Protein AF-A0A0L9VS90-F1 (afdb_monomer_lite)

InterPro domains:
  IPR010326 Exocyst complex component EXOC3/Sec6 [PF06046] (176-233)
  IPR010326 Exocyst complex component EXOC3/Sec6 [PTHR21292] (3-245)

Structure (mmCIF, N/CA/C/O backbone):
data_AF-A0A0L9VS90-F1
#
_entry.id   AF-A0A0L9VS90-F1
#
loop_
_atom_site.group_PDB
_atom_site.id
_atom_site.type_symbol
_atom_site.label_atom_id
_atom_site.label_alt_id
_atom_site.label_comp_id
_atom_site.label_asym_id
_atom_site.label_entity_id
_atom_site.label_seq_id
_atom_site.pdbx_PDB_ins_code
_atom_site.Cartn_x
_atom_site.Cartn_y
_atom_site.Cartn_z
_atom_site.occupancy
_atom_site.B_iso_or_equiv
_atom_site.auth_seq_id
_atom_site.auth_comp_id
_atom_site.auth_asym_id
_atom_site.auth_atom_id
_atom_site.pdbx_PDB_model_num
ATOM 1 N N . MET A 1 1 ? -47.425 -12.632 47.433 1.00 51.91 1 MET A N 1
ATOM 2 C CA . MET A 1 1 ? -47.998 -13.889 46.916 1.00 51.91 1 MET A CA 1
ATOM 3 C C . MET A 1 1 ? -46.922 -14.964 46.732 1.00 51.91 1 MET A C 1
ATOM 5 O O . MET A 1 1 ? -47.006 -15.952 47.430 1.00 51.91 1 MET A O 1
ATOM 9 N N . MET A 1 2 ? -45.846 -14.765 45.951 1.00 58.12 2 MET A N 1
ATOM 10 C CA . MET A 1 2 ? -44.835 -15.833 45.734 1.00 58.12 2 MET A CA 1
ATOM 11 C C . MET A 1 2 ? -43.995 -16.245 46.966 1.00 58.12 2 MET A C 1
ATOM 13 O O . MET A 1 2 ? -43.597 -17.397 47.072 1.00 58.12 2 MET A O 1
ATOM 17 N N . ALA A 1 3 ? -43.707 -15.331 47.900 1.00 61.31 3 ALA A N 1
ATOM 18 C CA . ALA A 1 3 ? -42.875 -15.643 49.073 1.00 61.31 3 ALA A CA 1
ATOM 19 C C . ALA A 1 3 ? -43.606 -16.480 50.143 1.00 61.31 3 ALA A C 1
ATOM 21 O O . ALA A 1 3 ? -42.974 -17.264 50.846 1.00 61.31 3 ALA A O 1
ATOM 22 N N . GLU A 1 4 ? -44.928 -16.321 50.261 1.00 68.31 4 GLU A N 1
ATOM 23 C CA . GLU A 1 4 ? -45.749 -17.099 51.198 1.00 68.31 4 GLU A CA 1
ATOM 24 C C . GLU A 1 4 ? -45.904 -18.547 50.717 1.00 68.31 4 GLU A C 1
ATOM 26 O O . GLU A 1 4 ? -45.748 -19.464 51.521 1.00 68.31 4 GLU A O 1
ATOM 31 N N . ASP A 1 5 ? -46.087 -18.761 49.408 1.00 76.06 5 ASP A N 1
ATOM 32 C CA . ASP A 1 5 ? -46.172 -20.101 48.809 1.00 76.06 5 ASP A CA 1
ATOM 33 C C . ASP A 1 5 ? -44.868 -20.900 48.971 1.00 76.06 5 ASP A C 1
ATOM 35 O O . ASP A 1 5 ? -44.899 -22.069 49.354 1.00 76.06 5 ASP A O 1
ATOM 39 N N . LEU A 1 6 ? -43.709 -20.255 48.790 1.00 81.31 6 LEU A N 1
ATOM 40 C CA . LEU A 1 6 ? -42.398 -20.884 49.003 1.00 81.31 6 LEU A CA 1
ATOM 41 C C . LEU A 1 6 ? -42.180 -21.304 50.465 1.00 81.31 6 LEU A C 1
ATOM 43 O O . LEU A 1 6 ? -41.572 -22.339 50.737 1.00 81.31 6 LEU A O 1
ATOM 47 N N . GLY A 1 7 ? -42.687 -20.516 51.420 1.00 83.56 7 GLY A N 1
ATOM 48 C CA . GLY A 1 7 ? -42.608 -20.843 52.844 1.00 83.56 7 GLY A CA 1
ATOM 49 C C . GLY A 1 7 ? -43.451 -22.064 53.216 1.00 83.56 7 GLY A C 1
ATOM 50 O O . GLY A 1 7 ? -43.021 -22.899 54.017 1.00 83.56 7 GLY A O 1
ATOM 51 N N . VAL A 1 8 ? -44.636 -22.195 52.612 1.00 87.50 8 VAL A N 1
ATOM 52 C CA . VAL A 1 8 ? -45.512 -23.360 52.795 1.00 87.50 8 VAL A CA 1
ATOM 53 C C . VAL A 1 8 ? -44.890 -24.606 52.158 1.00 87.50 8 VAL A C 1
ATOM 55 O O . VAL A 1 8 ? -44.773 -25.631 52.830 1.00 87.50 8 VAL A O 1
ATOM 58 N N . GLU A 1 9 ? -44.395 -24.506 50.924 1.00 89.75 9 GLU A N 1
ATOM 59 C CA . GLU A 1 9 ? -43.743 -25.614 50.214 1.00 89.75 9 GLU A CA 1
ATOM 60 C C . GLU A 1 9 ? -42.486 -26.118 50.944 1.00 89.75 9 GLU A C 1
ATOM 62 O O . GLU A 1 9 ? -42.303 -27.327 51.125 1.00 89.75 9 GLU A O 1
ATOM 67 N N . ALA A 1 10 ? -41.645 -25.204 51.442 1.00 87.69 10 ALA A N 1
ATOM 68 C CA . ALA A 1 10 ? -40.455 -25.549 52.217 1.00 87.69 10 ALA A CA 1
ATOM 69 C C . ALA A 1 10 ? -40.812 -26.292 53.512 1.00 87.69 10 ALA A C 1
ATOM 71 O O . ALA A 1 10 ? -40.152 -27.266 53.883 1.00 87.69 10 ALA A O 1
ATOM 72 N N . LYS A 1 11 ? -41.889 -25.872 54.188 1.00 88.44 11 LYS A N 1
ATOM 73 C CA . LYS A 1 11 ? -42.381 -26.539 55.396 1.00 88.44 11 LYS A CA 1
ATOM 74 C C . LYS A 1 11 ? -42.893 -27.946 55.090 1.00 88.44 11 LYS A C 1
ATOM 76 O O . LYS A 1 11 ? -42.554 -28.883 55.809 1.00 88.44 11 LYS A O 1
ATOM 81 N N . GLU A 1 12 ? -43.673 -28.120 54.027 1.00 90.94 12 GLU A N 1
ATOM 82 C CA . GLU A 1 12 ? -44.161 -29.437 53.603 1.00 90.94 12 GLU A CA 1
ATOM 83 C C . GLU A 1 12 ? -43.017 -30.371 53.182 1.00 90.94 12 GLU A C 1
ATOM 85 O O . GLU A 1 12 ? -43.007 -31.554 53.535 1.00 90.94 12 GLU A O 1
ATOM 90 N N . ALA A 1 13 ? -42.013 -29.850 52.474 1.00 89.00 13 ALA A N 1
ATOM 91 C CA . ALA A 1 13 ? -40.803 -30.589 52.130 1.00 89.00 13 ALA A CA 1
ATOM 92 C C . ALA A 1 13 ? -40.011 -31.012 53.377 1.00 89.00 13 ALA A C 1
ATOM 94 O O . ALA A 1 13 ? -39.614 -32.174 53.473 1.00 89.00 13 ALA A O 1
ATOM 95 N N . ALA A 1 14 ? -39.853 -30.117 54.357 1.00 88.38 14 ALA A N 1
ATOM 96 C CA . ALA A 1 14 ? -39.190 -30.424 55.621 1.00 88.38 14 ALA A CA 1
ATOM 97 C C . ALA A 1 14 ? -39.920 -31.532 56.395 1.00 88.38 14 ALA A C 1
ATOM 99 O O . ALA A 1 14 ? -39.284 -32.462 56.887 1.00 88.38 14 ALA A O 1
ATOM 100 N N . VAL A 1 15 ? -41.256 -31.487 56.450 1.00 90.44 15 VAL A N 1
ATOM 101 C CA . VAL A 1 15 ? -42.067 -32.539 57.086 1.00 90.44 15 VAL A CA 1
ATOM 102 C C . VAL A 1 15 ? -41.867 -33.890 56.390 1.00 90.44 15 VAL A C 1
ATOM 104 O O . VAL A 1 15 ? -41.666 -34.899 57.068 1.00 90.44 15 VAL A O 1
ATOM 107 N N . ARG A 1 16 ? -41.862 -33.923 55.048 1.00 90.50 16 ARG A N 1
ATOM 108 C CA . ARG A 1 16 ? -41.579 -35.149 54.278 1.00 90.50 16 ARG A CA 1
ATOM 109 C C . ARG A 1 16 ? -40.179 -35.693 54.550 1.00 90.50 16 ARG A C 1
ATOM 111 O O . ARG A 1 16 ? -40.006 -36.906 54.609 1.00 90.50 16 ARG A O 1
ATOM 118 N N . GLU A 1 17 ? -39.193 -34.822 54.719 1.00 88.56 17 GLU A N 1
ATOM 119 C CA . GLU A 1 17 ? -37.815 -35.232 54.983 1.00 88.56 17 GLU A CA 1
ATOM 120 C C . GLU A 1 17 ? -37.647 -35.815 56.389 1.00 88.56 17 GLU A C 1
ATOM 122 O O . GLU A 1 17 ? -37.083 -36.896 56.543 1.00 88.56 17 GLU A O 1
ATOM 127 N N . VAL A 1 18 ? -38.238 -35.184 57.408 1.00 87.19 18 VAL A N 1
ATOM 128 C CA . VAL A 1 18 ? -38.245 -35.734 58.774 1.00 87.19 18 VAL A CA 1
ATOM 129 C C . VAL A 1 18 ? -38.943 -37.097 58.813 1.00 87.19 18 VAL A C 1
ATOM 131 O O . VAL A 1 18 ? -38.449 -38.018 59.463 1.00 87.19 18 VAL A O 1
ATOM 134 N N . ALA A 1 19 ? -40.045 -37.262 58.073 1.00 86.94 19 ALA A N 1
ATOM 135 C CA . ALA A 1 19 ? -40.752 -38.538 57.976 1.00 86.94 19 ALA A CA 1
ATOM 136 C C . ALA A 1 19 ? -39.891 -39.658 57.356 1.00 86.94 19 ALA A C 1
ATOM 138 O O . ALA A 1 19 ? -39.977 -40.804 57.793 1.00 86.94 19 ALA A O 1
ATOM 139 N N . LYS A 1 20 ? -39.025 -39.343 56.381 1.00 88.31 20 LYS A N 1
ATOM 140 C CA . LYS A 1 20 ? -38.081 -40.315 55.795 1.00 88.31 20 LYS A CA 1
ATOM 141 C C . LYS A 1 20 ? -36.957 -40.717 56.749 1.00 88.31 20 LYS A C 1
ATOM 143 O O . LYS A 1 20 ? -36.466 -41.836 56.651 1.00 88.31 20 LYS A O 1
ATOM 148 N N . LEU A 1 21 ? -36.530 -39.812 57.631 1.00 86.56 21 LEU A N 1
ATOM 149 C CA . LEU A 1 21 ? -35.434 -40.052 58.577 1.00 86.56 21 LEU A CA 1
ATOM 150 C C . LEU A 1 21 ? -35.863 -40.897 59.788 1.00 86.56 21 LEU A C 1
ATOM 152 O O . LEU A 1 21 ? -35.015 -41.524 60.420 1.00 86.56 21 LEU A O 1
ATOM 156 N N . LEU A 1 22 ? -37.164 -40.940 60.104 1.00 86.69 22 LEU A N 1
ATOM 157 C CA . LEU A 1 22 ? -37.721 -41.653 61.263 1.00 86.69 22 LEU A CA 1
ATOM 158 C C . LEU A 1 22 ? -38.793 -42.706 60.883 1.00 86.69 22 LEU A C 1
ATOM 160 O O . LEU A 1 22 ? -39.917 -42.637 61.380 1.00 86.69 22 LEU A O 1
ATOM 164 N N . PRO A 1 23 ? -38.484 -43.707 60.032 1.00 85.12 23 PRO A N 1
ATOM 165 C CA . PRO A 1 23 ? -39.446 -44.735 59.620 1.00 85.12 23 PRO A CA 1
ATOM 166 C C . PRO A 1 23 ? -39.760 -45.772 60.711 1.00 85.12 23 PRO A C 1
ATOM 168 O O . PRO A 1 23 ? -40.788 -46.442 60.638 1.00 85.12 23 PRO A O 1
ATOM 171 N N . LEU A 1 24 ? -38.874 -45.937 61.703 1.00 87.94 24 LEU A N 1
ATOM 172 C CA . LEU A 1 24 ? -38.974 -46.939 62.770 1.00 87.94 24 LEU A CA 1
ATOM 173 C C . LEU A 1 24 ? -38.789 -46.284 64.154 1.00 87.94 24 LEU A C 1
ATOM 175 O O . LEU A 1 24 ? -37.967 -45.373 64.277 1.00 87.94 24 LEU A O 1
ATOM 179 N N . PRO A 1 25 ? -39.474 -46.760 65.214 1.00 81.56 25 PRO A N 1
ATOM 180 C CA . PRO A 1 25 ? -39.389 -46.177 66.560 1.00 81.56 25 PRO A CA 1
ATOM 181 C C . PRO A 1 25 ? -37.984 -46.183 67.180 1.00 81.56 25 PRO A C 1
ATOM 183 O O . PRO A 1 25 ? -37.640 -45.269 67.927 1.00 81.56 25 PRO A O 1
ATOM 186 N N . ASP A 1 26 ? -37.149 -47.170 66.852 1.00 84.75 26 ASP A N 1
ATOM 187 C CA . ASP A 1 26 ? -35.793 -47.303 67.407 1.00 84.75 26 ASP A CA 1
ATOM 188 C C . ASP A 1 26 ? -34.868 -46.144 66.990 1.00 84.75 26 ASP A C 1
ATOM 190 O O . ASP A 1 26 ? -33.932 -45.785 67.706 1.00 84.75 26 ASP A O 1
ATOM 194 N N . LEU A 1 27 ? -35.176 -45.487 65.865 1.00 83.44 27 LEU A N 1
ATOM 195 C CA . LEU A 1 27 ? -34.430 -44.336 65.353 1.00 83.44 27 LEU A CA 1
ATOM 196 C C . LEU A 1 27 ? -34.681 -43.053 66.160 1.00 83.44 27 LEU A C 1
ATOM 198 O O . LEU A 1 27 ? -33.906 -42.104 66.032 1.00 83.44 27 LEU A O 1
ATOM 202 N N . LEU A 1 28 ? -35.686 -43.015 67.048 1.00 83.44 28 LEU A N 1
ATOM 203 C CA . LEU A 1 28 ? -35.931 -41.871 67.939 1.00 83.44 28 LEU A CA 1
ATOM 204 C C . LEU A 1 28 ? -34.725 -41.565 68.845 1.00 83.44 28 LEU A C 1
ATOM 206 O O . LEU A 1 28 ? -34.506 -40.411 69.210 1.00 83.44 28 LEU A O 1
ATOM 210 N N . GLN A 1 29 ? -33.897 -42.571 69.154 1.00 86.44 29 GLN A N 1
ATOM 211 C CA . GLN A 1 29 ? -32.662 -42.389 69.927 1.00 86.44 29 GLN A CA 1
ATOM 212 C C . GLN A 1 29 ? -31.624 -41.521 69.190 1.00 86.44 29 GLN A C 1
ATOM 214 O O . GLN A 1 29 ? -30.792 -40.882 69.831 1.00 86.44 29 GLN A O 1
ATOM 219 N N . SER A 1 30 ? -31.695 -41.444 67.855 1.00 87.38 30 SER A N 1
ATOM 220 C CA . SER A 1 30 ? -30.770 -40.667 67.015 1.00 87.38 30 SER A CA 1
ATOM 221 C C . SER A 1 30 ? -31.183 -39.202 66.802 1.00 87.38 30 SER A C 1
ATOM 223 O O . SER A 1 30 ? -30.411 -38.428 66.236 1.00 87.38 30 SER A O 1
ATOM 225 N N . ILE A 1 31 ? -32.360 -38.779 67.294 1.00 88.94 31 ILE A N 1
ATOM 226 C CA . ILE A 1 31 ? -32.904 -37.420 67.092 1.00 88.94 31 ILE A CA 1
ATOM 227 C C . ILE A 1 31 ? -31.930 -36.328 67.537 1.00 88.94 31 ILE A C 1
ATOM 229 O O . ILE A 1 31 ? -31.812 -35.301 66.870 1.00 88.94 31 ILE A O 1
ATOM 233 N N . SER A 1 32 ? -31.235 -36.524 68.658 1.00 90.38 32 SER A N 1
ATOM 234 C CA . SER A 1 32 ? -30.262 -35.553 69.169 1.00 90.38 32 SER A CA 1
ATOM 235 C C . SER A 1 32 ? -29.110 -35.331 68.185 1.00 90.38 32 SER A C 1
ATOM 237 O O . SER A 1 32 ? -28.731 -34.187 67.940 1.00 90.38 32 SER A O 1
ATOM 239 N N . SER A 1 33 ? -28.609 -36.408 67.574 1.00 91.44 33 SER A N 1
ATOM 240 C CA . SER A 1 33 ? -27.554 -36.365 66.560 1.00 91.44 33 SER A CA 1
ATOM 241 C C . SER A 1 33 ? -28.048 -35.754 65.247 1.00 91.44 33 SER A C 1
ATOM 243 O O . SER A 1 33 ? -27.386 -34.865 64.720 1.00 91.44 33 SER A O 1
ATOM 245 N N . ILE A 1 34 ? -29.234 -36.147 64.766 1.00 89.75 34 ILE A N 1
ATOM 246 C CA . ILE A 1 34 ? -29.842 -35.582 63.548 1.00 89.75 34 ILE A CA 1
ATOM 247 C C . ILE A 1 34 ? -30.075 -34.077 63.721 1.00 89.75 34 ILE A C 1
ATOM 249 O O . ILE A 1 34 ? -29.707 -33.281 62.862 1.00 89.75 34 ILE A O 1
ATOM 253 N N . LYS A 1 35 ? -30.636 -33.656 64.859 1.00 92.50 35 LYS A N 1
ATOM 254 C CA . LYS A 1 35 ? -30.852 -32.238 65.161 1.00 92.50 35 LYS A CA 1
ATOM 255 C C . LYS A 1 35 ? -29.534 -31.462 65.185 1.00 92.50 35 LYS A C 1
ATOM 257 O O . LYS A 1 35 ? -29.490 -30.352 64.664 1.00 92.50 35 LYS A O 1
ATOM 262 N N . ALA A 1 36 ? -28.478 -32.025 65.773 1.00 93.56 36 ALA A N 1
ATOM 263 C CA . ALA A 1 36 ? -27.163 -31.391 65.793 1.00 93.56 36 ALA A CA 1
ATOM 264 C C . ALA A 1 36 ? -26.581 -31.216 64.377 1.00 93.56 36 ALA A C 1
ATOM 266 O O . ALA A 1 36 ? -26.077 -30.137 64.068 1.00 93.56 36 ALA A O 1
ATOM 267 N N . ASP A 1 37 ? -26.717 -32.221 63.505 1.00 92.44 37 ASP A N 1
ATOM 268 C CA . ASP A 1 37 ? -26.292 -32.142 62.099 1.00 92.44 37 ASP A CA 1
ATOM 269 C C . ASP A 1 37 ? -27.059 -31.048 61.335 1.00 92.44 37 ASP A C 1
ATOM 271 O O . ASP A 1 37 ? -26.450 -30.168 60.730 1.00 92.44 37 ASP A O 1
ATOM 275 N N . TYR A 1 38 ? -28.392 -31.010 61.438 1.00 91.88 38 TYR A N 1
ATOM 276 C CA . TYR A 1 38 ? -29.197 -29.972 60.777 1.00 91.88 38 TYR A CA 1
ATOM 277 C C . TYR A 1 38 ? -28.919 -28.560 61.305 1.00 91.88 38 TYR A C 1
ATOM 279 O O . TYR A 1 38 ? -28.902 -27.621 60.512 1.00 91.88 38 TYR A O 1
ATOM 287 N N . ILE A 1 39 ? -28.658 -28.392 62.607 1.00 93.88 39 ILE A N 1
ATOM 288 C CA . ILE A 1 39 ? -28.240 -27.095 63.167 1.00 93.88 39 ILE A CA 1
ATOM 289 C C . ILE A 1 39 ? -26.888 -26.676 62.587 1.00 93.88 39 ILE A C 1
ATOM 291 O O . ILE A 1 39 ? -26.729 -25.523 62.194 1.00 93.88 39 ILE A O 1
ATOM 295 N N . SER A 1 40 ? -25.927 -27.599 62.491 1.00 95.19 40 SER A N 1
ATOM 296 C CA . SER A 1 40 ? -24.618 -27.306 61.904 1.00 95.19 40 SER A CA 1
ATOM 297 C C . SER A 1 40 ? -24.733 -26.922 60.425 1.00 95.19 40 SER A C 1
ATOM 299 O O . SER A 1 40 ? -24.140 -25.929 60.005 1.00 95.19 40 SER A O 1
ATOM 301 N N . ARG A 1 41 ? -25.556 -27.640 59.649 1.00 94.69 41 ARG A N 1
ATOM 302 C CA . ARG A 1 41 ? -25.835 -27.313 58.241 1.00 94.69 41 ARG A CA 1
ATOM 303 C C . ARG A 1 41 ? -26.548 -25.976 58.081 1.00 94.69 41 ARG A C 1
ATOM 305 O O . ARG A 1 41 ? -26.204 -25.221 57.180 1.00 94.69 41 ARG A O 1
ATOM 312 N N . GLN A 1 42 ? -27.513 -25.667 58.947 1.00 94.12 42 GLN A N 1
ATOM 313 C CA . GLN A 1 42 ? -28.192 -24.374 58.936 1.00 94.12 42 GLN A CA 1
ATOM 314 C C . GLN A 1 42 ? -27.198 -23.240 59.204 1.00 94.12 42 GLN A C 1
ATOM 316 O O . GLN A 1 42 ? -27.147 -22.295 58.429 1.00 94.12 42 GLN A O 1
ATOM 321 N N . GLN A 1 43 ? -26.360 -23.364 60.237 1.00 95.44 43 GLN A N 1
ATOM 322 C CA . GLN A 1 43 ? -25.333 -22.366 60.548 1.00 95.44 43 GLN A CA 1
ATOM 323 C C . GLN A 1 43 ? -24.331 -22.186 59.399 1.00 95.44 43 GLN A C 1
ATOM 325 O O . GLN A 1 43 ? -23.950 -21.057 59.095 1.00 95.44 43 GLN A O 1
ATOM 330 N N . ALA A 1 44 ? -23.925 -23.278 58.743 1.00 95.56 44 ALA A N 1
ATOM 331 C CA . ALA A 1 44 ? -23.054 -23.221 57.573 1.00 95.56 44 ALA A CA 1
ATOM 332 C C . ALA A 1 44 ? -23.730 -22.503 56.392 1.00 95.56 44 ALA A C 1
ATOM 334 O O . ALA A 1 44 ? -23.119 -21.621 55.791 1.00 95.56 44 ALA A O 1
ATOM 335 N N . ASN A 1 45 ? -24.993 -22.827 56.099 1.00 95.75 45 ASN A N 1
ATOM 336 C CA . ASN A 1 45 ? -25.763 -22.179 55.038 1.00 95.75 45 ASN A CA 1
ATOM 337 C C . ASN A 1 45 ? -26.001 -20.691 55.329 1.00 95.75 45 ASN A C 1
ATOM 339 O O . ASN A 1 45 ? -25.830 -19.870 54.434 1.00 95.75 45 ASN A O 1
ATOM 343 N N . ASP A 1 46 ? -26.350 -20.327 56.564 1.00 95.62 46 ASP A N 1
ATOM 344 C CA . ASP A 1 46 ? -26.571 -18.933 56.965 1.00 95.62 46 ASP A CA 1
ATOM 345 C C . ASP A 1 46 ? -25.281 -18.109 56.827 1.00 95.62 46 ASP A C 1
ATOM 347 O O . ASP A 1 46 ? -25.305 -16.989 56.312 1.00 95.62 46 ASP A O 1
ATOM 351 N N . ALA A 1 47 ? -24.137 -18.677 57.227 1.00 95.44 47 ALA A N 1
ATOM 352 C CA . ALA A 1 47 ? -22.835 -18.046 57.038 1.00 95.44 47 ALA A CA 1
ATOM 353 C C . ALA A 1 47 ? -22.501 -17.873 55.548 1.00 95.44 47 ALA A C 1
ATOM 355 O O . ALA A 1 47 ? -22.120 -16.779 55.135 1.00 95.44 47 ALA A O 1
ATOM 356 N N . GLN A 1 48 ? -22.701 -18.914 54.733 1.00 96.50 48 GLN A N 1
ATOM 357 C CA . GLN A 1 48 ? -22.475 -18.858 53.285 1.00 96.50 48 GLN A CA 1
ATOM 358 C C . GLN A 1 48 ? -23.370 -17.824 52.598 1.00 96.50 48 GLN A C 1
ATOM 360 O O . GLN A 1 48 ? -22.872 -17.019 51.816 1.00 96.50 48 GLN A O 1
ATOM 365 N N . LEU A 1 49 ? -24.669 -17.800 52.908 1.00 96.25 49 LEU A N 1
ATOM 366 C CA . LEU A 1 49 ? -25.612 -16.830 52.350 1.00 96.25 49 LEU A CA 1
ATOM 367 C C . LEU A 1 49 ? -25.242 -15.399 52.745 1.00 96.25 49 LEU A C 1
ATOM 369 O O . LEU A 1 49 ? -25.272 -14.512 51.898 1.00 96.25 49 LEU A O 1
ATOM 373 N N . SER A 1 50 ? -24.853 -15.175 54.003 1.00 96.56 50 SER A N 1
ATOM 374 C CA . SER A 1 50 ? -24.398 -13.864 54.477 1.00 96.56 50 SER A CA 1
ATOM 375 C C . SER A 1 50 ? -23.168 -13.381 53.702 1.00 96.56 50 SER A C 1
ATOM 377 O O . SER A 1 50 ? -23.156 -12.254 53.203 1.00 96.56 50 SER A O 1
ATOM 379 N N . THR A 1 51 ? -22.169 -14.252 53.525 1.00 96.12 51 THR A N 1
ATOM 380 C CA . THR A 1 51 ? -20.973 -13.949 52.731 1.00 96.12 51 THR A CA 1
ATOM 381 C C . THR A 1 51 ? -21.323 -13.675 51.270 1.00 96.12 51 THR A C 1
ATOM 383 O O . THR A 1 51 ? -20.924 -12.642 50.745 1.00 96.12 51 THR A O 1
ATOM 386 N N . MET A 1 52 ? -22.129 -14.527 50.629 1.00 96.69 52 MET A N 1
ATOM 387 C CA . MET A 1 52 ? -22.525 -14.341 49.229 1.00 96.69 52 MET A CA 1
ATOM 388 C C . MET A 1 52 ? -23.305 -13.042 49.006 1.00 96.69 52 MET A C 1
ATOM 390 O O . MET A 1 52 ? -23.090 -12.353 48.013 1.00 96.69 52 MET A O 1
ATOM 394 N N . VAL A 1 53 ? -24.216 -12.686 49.917 1.00 97.50 53 VAL A N 1
ATOM 395 C CA . VAL A 1 53 ? -24.977 -11.433 49.818 1.00 97.50 53 VAL A CA 1
ATOM 396 C C . VAL A 1 53 ? -24.053 -10.231 50.000 1.00 97.50 53 VAL A C 1
ATOM 398 O O . VAL A 1 53 ? -24.167 -9.270 49.241 1.00 97.50 53 VAL A O 1
ATOM 401 N N . ALA A 1 54 ? -23.121 -10.284 50.956 1.00 96.44 54 ALA A N 1
ATOM 402 C CA . ALA A 1 54 ? -22.123 -9.234 51.139 1.00 96.44 54 ALA A CA 1
ATOM 403 C C . ALA A 1 54 ? -21.247 -9.053 49.886 1.00 96.44 54 ALA A C 1
ATOM 405 O O . ALA A 1 54 ? -21.116 -7.930 49.401 1.00 96.44 54 ALA A O 1
ATOM 406 N N . GLU A 1 55 ? -20.732 -10.146 49.316 1.00 96.81 55 GLU A N 1
ATOM 407 C CA . GLU A 1 55 ? -19.938 -10.130 48.081 1.00 96.81 55 GLU A CA 1
ATOM 408 C C . GLU A 1 55 ? -20.738 -9.573 46.895 1.00 96.81 55 GLU A C 1
ATOM 410 O O . GLU A 1 55 ? -20.249 -8.713 46.163 1.00 96.81 55 GLU A O 1
ATOM 415 N N . GLN A 1 56 ? -21.997 -9.993 46.727 1.00 97.06 56 GLN A N 1
ATOM 416 C CA . GLN A 1 56 ? -22.855 -9.507 45.645 1.00 97.06 56 GLN A CA 1
ATOM 417 C C . GLN A 1 56 ? -23.146 -8.006 45.773 1.00 97.06 56 GLN A C 1
ATOM 419 O O . GLN A 1 56 ? -23.184 -7.288 44.767 1.00 97.06 56 GLN A O 1
ATOM 424 N N . VAL A 1 57 ? -23.358 -7.514 46.997 1.00 97.69 57 VAL A N 1
ATOM 425 C CA . VAL A 1 57 ? -23.565 -6.085 47.268 1.00 97.69 57 VAL A CA 1
ATOM 426 C C . VAL A 1 57 ? -22.292 -5.296 46.977 1.00 97.69 57 VAL A C 1
ATOM 428 O O . VAL A 1 57 ? -22.363 -4.270 46.298 1.00 97.69 57 VAL A O 1
ATOM 431 N N . GLU A 1 58 ? -21.132 -5.784 47.417 1.00 97.06 58 GLU A N 1
ATOM 432 C CA . GLU A 1 58 ? -19.841 -5.147 47.150 1.00 97.06 58 GLU A CA 1
ATOM 433 C C . GLU A 1 58 ? -19.543 -5.096 45.646 1.00 97.06 58 GLU A C 1
ATOM 435 O O . GLU A 1 58 ? -19.226 -4.029 45.111 1.00 97.06 58 GLU A O 1
ATOM 440 N N . GLN A 1 59 ? -19.741 -6.209 44.934 1.00 97.25 59 GLN A N 1
ATOM 441 C CA . GLN A 1 59 ? -19.570 -6.286 43.485 1.00 97.25 59 GLN A CA 1
ATOM 442 C C . GLN A 1 59 ? -20.517 -5.325 42.755 1.00 97.25 59 GLN A C 1
ATOM 444 O O . GLN A 1 59 ? -20.100 -4.618 41.836 1.00 97.25 59 GLN A O 1
ATOM 449 N N . SER A 1 60 ? -21.779 -5.247 43.184 1.00 97.19 60 SER A N 1
ATOM 450 C CA . SER A 1 60 ? -22.763 -4.326 42.603 1.00 97.19 60 SER A CA 1
ATOM 451 C C . SER A 1 60 ? -22.377 -2.866 42.848 1.00 97.19 60 SER A C 1
ATOM 453 O O . SER A 1 60 ? -22.486 -2.031 41.949 1.00 97.19 60 SER A O 1
ATOM 455 N N . GLN A 1 61 ? -21.865 -2.546 44.039 1.00 97.44 61 GLN A N 1
ATOM 456 C CA . GLN A 1 61 ? -21.400 -1.203 44.372 1.00 97.44 61 GLN A CA 1
ATOM 457 C C . GLN A 1 61 ? -20.152 -0.815 43.567 1.00 97.44 61 GLN A C 1
ATOM 459 O O . GLN A 1 61 ? -20.059 0.318 43.089 1.00 97.44 61 GLN A O 1
ATOM 464 N N . ALA A 1 62 ? -19.205 -1.738 43.388 1.00 97.25 62 ALA A N 1
ATOM 465 C CA . ALA A 1 62 ? -18.041 -1.538 42.530 1.00 97.25 62 ALA A CA 1
ATOM 466 C C . ALA A 1 62 ? -18.457 -1.328 41.063 1.00 97.25 62 ALA A C 1
ATOM 468 O O . ALA A 1 62 ? -17.978 -0.394 40.416 1.00 97.25 62 ALA A O 1
ATOM 469 N N . GLY A 1 63 ? -19.412 -2.125 40.572 1.00 97.69 63 GLY A N 1
ATOM 470 C CA . GLY A 1 63 ? -19.994 -1.980 39.238 1.00 97.69 63 GLY A CA 1
ATOM 471 C C . GLY A 1 63 ? -20.651 -0.614 39.026 1.00 97.69 63 GLY A C 1
ATOM 472 O O . GLY A 1 63 ? -20.362 0.057 38.037 1.00 97.69 63 GLY A O 1
ATOM 473 N N . LEU A 1 64 ? -21.458 -0.148 39.986 1.00 97.56 64 LEU A N 1
ATOM 474 C CA . LEU A 1 64 ? -22.084 1.180 39.936 1.00 97.56 64 LEU A CA 1
ATOM 475 C C . LEU A 1 64 ? -21.052 2.313 39.905 1.00 97.56 64 LEU A C 1
ATOM 477 O O . LEU A 1 64 ? -21.195 3.252 39.122 1.00 97.56 64 LEU A O 1
ATOM 481 N N . LYS A 1 65 ? -19.990 2.222 40.716 1.00 97.81 65 LYS A N 1
ATOM 482 C CA . LYS A 1 65 ? -18.894 3.204 40.694 1.00 97.81 65 LYS A CA 1
ATOM 483 C C . LYS A 1 65 ? -18.189 3.226 39.338 1.00 97.81 65 LYS A C 1
ATOM 485 O O . LYS A 1 65 ? -17.961 4.306 38.801 1.00 97.81 65 LYS A O 1
ATOM 490 N N . SER A 1 66 ? -17.880 2.057 38.772 1.00 97.62 66 SER A N 1
ATOM 491 C CA . SER A 1 66 ? -17.260 1.960 37.446 1.00 97.62 66 SER A CA 1
ATOM 492 C C . SER A 1 66 ? -18.155 2.560 36.366 1.00 97.62 66 SER A C 1
ATOM 494 O O . SER A 1 66 ? -17.661 3.292 35.515 1.00 97.62 66 SER A O 1
ATOM 496 N N . LEU A 1 67 ? -19.466 2.306 36.418 1.00 97.62 67 LEU A N 1
ATOM 497 C CA . LEU A 1 67 ? -20.412 2.842 35.442 1.00 97.62 67 LEU A CA 1
ATOM 498 C C . LEU A 1 67 ? -20.506 4.370 35.523 1.00 97.62 67 LEU A C 1
ATOM 500 O O . LEU A 1 67 ? -20.468 5.037 34.494 1.00 97.62 67 LEU A O 1
ATOM 504 N N . SER A 1 68 ? -20.560 4.926 36.734 1.00 97.88 68 SER A N 1
ATOM 505 C CA . SER A 1 68 ? -20.568 6.378 36.944 1.00 97.88 68 SER A CA 1
ATOM 506 C C . SER A 1 68 ? -19.267 7.042 36.469 1.00 97.88 68 SER A C 1
ATOM 508 O O . SER A 1 68 ? -19.298 8.118 35.872 1.00 97.88 68 SER A O 1
ATOM 510 N N . LEU A 1 69 ? -18.114 6.393 36.667 1.00 98.00 69 LEU A N 1
ATOM 511 C CA . LEU A 1 69 ? -16.846 6.861 36.098 1.00 98.00 69 LEU A CA 1
ATOM 512 C C . LEU A 1 69 ? -16.882 6.840 34.565 1.00 98.00 69 LEU A C 1
ATOM 514 O O . LEU A 1 69 ? -16.530 7.839 33.943 1.00 98.00 69 LEU A O 1
ATOM 518 N N . SER A 1 70 ? -17.354 5.746 33.960 1.00 97.88 70 SER A N 1
ATOM 519 C CA . SER A 1 70 ? -17.492 5.640 32.505 1.00 97.88 70 SER A CA 1
ATOM 520 C C . SER A 1 70 ? -18.434 6.697 31.928 1.00 97.88 70 SER A C 1
ATOM 522 O O . SER A 1 70 ? -18.104 7.299 30.911 1.00 97.88 70 SER A O 1
ATOM 524 N N . GLU A 1 71 ? -19.567 6.967 32.577 1.00 97.94 71 GLU A N 1
ATOM 525 C CA . GLU A 1 71 ? -20.498 8.027 32.178 1.00 97.94 71 GLU A CA 1
ATOM 526 C C . GLU A 1 71 ? -19.806 9.398 32.151 1.00 97.94 71 GLU A C 1
ATOM 528 O O . GLU A 1 71 ? -19.869 10.108 31.146 1.00 97.94 71 GLU A O 1
ATOM 533 N N . ASN A 1 72 ? -19.077 9.743 33.217 1.00 97.75 72 ASN A N 1
ATOM 534 C CA . ASN A 1 72 ? -18.325 10.996 33.287 1.00 97.75 72 ASN A CA 1
ATOM 535 C C . ASN A 1 72 ? -17.265 11.093 32.181 1.00 97.75 72 ASN A C 1
ATOM 537 O O . ASN A 1 72 ? -17.160 12.127 31.521 1.00 97.75 72 ASN A O 1
ATOM 541 N N . THR A 1 73 ? -16.510 10.018 31.934 1.00 97.38 73 THR A N 1
ATOM 542 C CA . THR A 1 73 ? -15.515 9.979 30.852 1.00 97.38 73 THR A CA 1
ATOM 543 C C . THR A 1 73 ? -16.163 10.135 29.477 1.00 97.38 73 THR A C 1
ATOM 545 O O . THR A 1 73 ? -15.639 10.865 28.640 1.00 97.38 73 THR A O 1
ATOM 548 N N . ILE A 1 74 ? -17.312 9.499 29.234 1.00 97.94 74 ILE A N 1
ATOM 549 C CA . ILE A 1 74 ? -18.050 9.635 27.972 1.00 97.94 74 ILE A CA 1
ATOM 550 C C . ILE A 1 74 ? -18.520 11.079 27.779 1.00 97.94 74 ILE A C 1
ATOM 552 O O . ILE A 1 74 ? -18.383 11.618 26.683 1.00 97.94 74 ILE A O 1
ATOM 556 N N . ASN A 1 75 ? -19.032 11.729 28.822 1.00 97.56 75 ASN A N 1
ATOM 557 C CA . ASN A 1 75 ? -19.471 13.121 28.727 1.00 97.56 75 ASN A CA 1
ATOM 558 C C . ASN A 1 75 ? -18.299 14.067 28.424 1.00 97.56 75 ASN A C 1
ATOM 560 O O . ASN A 1 75 ? -18.397 14.868 27.496 1.00 97.56 75 ASN A O 1
ATOM 564 N N . GLN A 1 76 ? -17.155 13.895 29.093 1.00 97.88 76 GLN A N 1
ATOM 565 C CA . GLN A 1 76 ? -15.930 14.646 28.781 1.00 97.88 76 GLN A CA 1
ATOM 566 C C . GLN A 1 76 ? -15.447 14.400 27.345 1.00 97.88 76 GLN A C 1
ATOM 568 O O . GLN A 1 76 ? -15.048 15.327 26.646 1.00 97.88 76 GLN A O 1
ATOM 573 N N . LEU A 1 77 ? -15.507 13.153 26.870 1.00 97.06 77 LEU A N 1
ATOM 574 C CA . LEU A 1 77 ? -15.152 12.808 25.496 1.00 97.06 77 LEU A CA 1
ATOM 575 C C . LEU A 1 77 ? -16.060 13.532 24.491 1.00 97.06 77 LEU A C 1
ATOM 577 O O . LEU A 1 77 ? -15.571 14.064 23.498 1.00 97.06 77 LEU A O 1
ATOM 581 N N . ARG A 1 78 ? -17.369 13.607 24.760 1.00 97.38 78 ARG A N 1
ATOM 582 C CA . ARG A 1 78 ? -18.316 14.354 23.917 1.00 97.38 78 ARG A CA 1
ATOM 583 C C . ARG A 1 78 ? -17.997 15.847 23.890 1.00 97.38 78 ARG A C 1
ATOM 585 O O . ARG A 1 78 ? -17.994 16.431 22.812 1.00 97.38 78 ARG A O 1
ATOM 592 N N . GLU A 1 79 ? -17.681 16.449 25.034 1.00 97.62 79 GLU A N 1
ATOM 593 C CA . GLU A 1 79 ? -17.260 17.857 25.113 1.00 97.62 79 GLU A CA 1
ATOM 594 C C . GLU A 1 79 ? -15.958 18.117 24.340 1.00 97.62 79 GLU A C 1
ATOM 596 O O . GLU A 1 79 ? -15.842 19.117 23.622 1.00 97.62 79 GLU A O 1
ATOM 601 N N . ASN A 1 80 ? -15.003 17.187 24.414 1.00 97.06 80 ASN A N 1
ATOM 602 C CA . ASN A 1 80 ? -13.774 17.245 23.628 1.00 97.06 80 ASN A CA 1
ATOM 603 C C . ASN A 1 80 ? -14.069 17.179 22.124 1.00 97.06 80 ASN A C 1
ATOM 605 O O . ASN A 1 80 ? -13.513 17.975 21.372 1.00 97.06 80 ASN A O 1
ATOM 609 N N . PHE A 1 81 ? -14.966 16.294 21.676 1.00 96.62 81 PHE A N 1
ATOM 610 C CA . PHE A 1 81 ? -15.354 16.215 20.263 1.00 96.62 81 PHE A CA 1
ATOM 611 C C . PHE A 1 81 ? -16.006 17.504 19.758 1.00 96.62 81 PHE A C 1
ATOM 613 O O . PHE A 1 81 ? -15.634 17.983 18.690 1.00 96.62 81 PHE A O 1
ATOM 620 N N . VAL A 1 82 ? -16.903 18.108 20.544 1.00 96.69 82 VAL A N 1
ATOM 621 C CA . VAL A 1 82 ? -17.497 19.416 20.213 1.00 96.69 82 VAL A CA 1
ATOM 622 C C . VAL A 1 82 ? -16.417 20.498 20.110 1.00 96.69 82 VAL A C 1
ATOM 624 O O . VAL A 1 82 ? -16.446 21.334 19.207 1.00 96.69 82 VAL A O 1
ATOM 627 N N . SER A 1 83 ? -15.431 20.473 21.010 1.00 96.44 83 SER A N 1
ATOM 628 C CA . SER A 1 83 ? -14.312 21.420 20.989 1.00 96.44 83 SER A CA 1
ATOM 629 C C . SER A 1 83 ? -13.416 21.230 19.762 1.00 96.44 83 SER A C 1
ATOM 631 O O . SER A 1 83 ? -13.022 22.214 19.139 1.00 96.44 83 SER A O 1
ATOM 633 N N . ILE A 1 84 ? -13.126 19.981 19.382 1.00 94.69 84 ILE A N 1
ATOM 634 C CA . ILE A 1 84 ? -12.356 19.649 18.175 1.00 94.69 84 ILE A CA 1
ATOM 635 C C . ILE A 1 84 ? -13.090 20.133 16.927 1.00 94.69 84 ILE A C 1
ATOM 637 O O . ILE A 1 84 ? -12.486 20.812 16.105 1.00 94.69 84 ILE A O 1
ATOM 641 N N . GLU A 1 85 ? -14.382 19.833 16.795 1.00 92.25 85 GLU A N 1
ATOM 642 C CA . GLU A 1 85 ? -15.187 20.259 15.647 1.00 92.25 85 GLU A CA 1
ATOM 643 C C . GLU A 1 85 ? -15.180 21.784 15.497 1.00 92.25 85 GLU A C 1
ATOM 645 O O . GLU A 1 85 ? -14.923 22.306 14.410 1.00 92.25 85 GLU A O 1
ATOM 650 N N . LYS A 1 86 ? -15.352 22.506 16.610 1.00 92.62 86 LYS A N 1
ATOM 651 C CA . LYS A 1 86 ? -15.262 23.967 16.637 1.00 92.62 86 LYS A CA 1
ATOM 652 C C . LYS A 1 86 ? -13.890 24.467 16.175 1.00 92.62 86 LYS A C 1
ATOM 654 O O . LYS A 1 86 ? -13.827 25.343 15.317 1.00 92.62 86 LYS A O 1
ATOM 659 N N . LEU A 1 87 ? -12.801 23.903 16.704 1.00 90.00 87 LEU A N 1
ATOM 660 C CA . LEU A 1 87 ? -11.442 24.279 16.305 1.00 90.00 87 LEU A CA 1
ATOM 661 C C . LEU A 1 87 ? -11.172 23.965 14.829 1.00 90.00 87 LEU A C 1
ATOM 663 O O . LEU A 1 87 ? -10.545 24.771 14.144 1.00 90.00 87 LEU A O 1
ATOM 667 N N . CYS A 1 88 ? -11.655 22.835 14.310 1.00 85.56 88 CYS A N 1
ATOM 668 C CA . CYS A 1 88 ? -11.533 22.492 12.894 1.00 85.56 88 CYS A CA 1
ATOM 669 C C . CYS A 1 88 ? -12.279 23.496 12.008 1.00 85.56 88 CYS A C 1
ATOM 671 O O . CYS A 1 88 ? -11.718 23.951 11.012 1.00 85.56 88 CYS A O 1
ATOM 673 N N . GLN A 1 89 ? -13.492 23.894 12.398 1.00 84.06 89 GLN A N 1
ATOM 674 C CA . GLN A 1 89 ? -14.283 24.890 11.678 1.00 84.06 89 GLN A CA 1
ATOM 675 C C . GLN A 1 89 ? -13.599 26.265 11.666 1.00 84.06 89 GLN A C 1
ATOM 677 O O . GLN A 1 89 ? -13.495 26.897 10.615 1.00 84.06 89 GLN A O 1
ATOM 682 N N . GLU A 1 90 ? -13.088 26.715 12.815 1.00 81.94 90 GLU A N 1
ATOM 683 C CA . GLU A 1 90 ? -12.318 27.961 12.926 1.00 81.94 90 GLU A CA 1
ATOM 684 C C . GLU A 1 90 ? -11.034 27.899 12.081 1.00 81.94 90 GLU A C 1
ATOM 686 O O . GLU A 1 90 ? -10.725 28.835 11.341 1.00 81.94 90 GLU A O 1
ATOM 691 N N . SER A 1 91 ? -10.323 26.766 12.104 1.00 75.00 91 SER A N 1
ATOM 692 C CA . SER A 1 91 ? -9.106 26.553 11.305 1.00 75.00 91 SER A CA 1
ATOM 693 C C . SER A 1 91 ? -9.382 26.575 9.799 1.00 75.00 91 SER A C 1
ATOM 695 O O . SER A 1 91 ? -8.565 27.077 9.027 1.00 75.00 91 SER A O 1
ATOM 697 N N . GLN A 1 92 ? -10.544 26.074 9.370 1.00 66.44 92 GLN A N 1
ATOM 698 C CA . GLN A 1 92 ? -10.959 26.086 7.967 1.00 66.44 92 GLN A CA 1
ATOM 699 C C . GLN A 1 92 ? -11.207 27.511 7.453 1.00 66.44 92 GLN A C 1
ATOM 701 O O . GLN A 1 92 ? -10.992 27.781 6.275 1.00 66.44 92 GLN A O 1
ATOM 706 N N . THR A 1 93 ? -11.591 28.432 8.341 1.00 67.56 93 THR A N 1
ATOM 707 C CA . THR A 1 93 ? -11.704 29.866 8.029 1.00 67.56 93 THR A CA 1
ATOM 708 C C . THR A 1 93 ? -10.389 30.638 8.175 1.00 67.56 93 THR A C 1
ATOM 710 O O . THR A 1 93 ? -10.331 31.802 7.799 1.00 67.56 93 THR A O 1
ATOM 713 N N . LEU A 1 94 ? -9.334 30.016 8.720 1.00 67.00 94 LEU A N 1
ATOM 714 C CA . LEU A 1 94 ? -8.053 30.671 9.009 1.00 67.00 94 LEU A CA 1
ATOM 715 C C . LEU A 1 94 ? -7.104 30.703 7.799 1.00 67.00 94 LEU A C 1
ATOM 717 O O . LEU A 1 94 ? -6.232 31.565 7.719 1.00 67.00 94 LEU A O 1
ATOM 721 N N . ILE A 1 95 ? -7.248 29.747 6.875 1.00 64.50 95 ILE A N 1
ATOM 722 C CA . ILE A 1 95 ? -6.481 29.698 5.626 1.00 64.50 95 ILE A CA 1
ATOM 723 C C . ILE A 1 95 ? -7.374 30.224 4.504 1.00 64.50 95 ILE A C 1
ATOM 725 O O . ILE A 1 95 ? -8.096 29.463 3.853 1.00 64.50 95 ILE A O 1
ATOM 729 N N . ASP A 1 96 ? -7.299 31.532 4.264 1.00 70.06 96 ASP A N 1
ATOM 730 C CA . ASP A 1 96 ? -7.912 32.147 3.091 1.00 70.06 96 ASP A CA 1
ATOM 731 C C . ASP A 1 96 ? -7.447 31.427 1.818 1.00 70.06 96 ASP A C 1
ATOM 733 O O . ASP A 1 96 ? -6.260 31.153 1.624 1.00 70.06 96 ASP A O 1
ATOM 737 N N . ASN A 1 97 ? -8.391 31.139 0.922 1.00 72.31 97 ASN A N 1
ATOM 738 C CA . ASN A 1 97 ? -8.134 30.511 -0.374 1.00 72.31 97 ASN A CA 1
ATOM 739 C C . ASN A 1 97 ? -7.549 29.080 -0.316 1.00 72.31 97 ASN A C 1
ATOM 741 O O . ASN A 1 97 ? -6.859 28.675 -1.254 1.00 72.31 97 ASN A O 1
ATOM 745 N N . HIS A 1 98 ? -7.845 28.280 0.721 1.00 77.69 98 HIS A N 1
ATOM 746 C CA . HIS A 1 98 ? -7.432 26.865 0.790 1.00 77.69 98 HIS A CA 1
ATOM 747 C C . HIS A 1 98 ? -7.740 26.079 -0.500 1.00 77.69 98 HIS A C 1
ATOM 749 O O . HIS A 1 98 ? -6.887 25.340 -0.995 1.00 77.69 98 HIS A O 1
ATOM 755 N N . ASP A 1 99 ? -8.914 26.294 -1.099 1.00 80.06 99 ASP A N 1
ATOM 756 C CA . ASP A 1 99 ? -9.290 25.661 -2.368 1.00 80.06 99 ASP A CA 1
ATOM 757 C C . ASP A 1 99 ? -8.363 26.067 -3.521 1.00 80.06 99 ASP A C 1
ATOM 759 O O . ASP A 1 99 ? -7.990 25.232 -4.344 1.00 80.06 99 ASP A O 1
ATOM 763 N N . GLN A 1 100 ? -7.917 27.326 -3.559 1.00 83.44 100 GLN A N 1
ATOM 764 C CA . GLN A 1 100 ? -6.965 27.800 -4.566 1.00 83.44 100 GLN A CA 1
ATOM 765 C C . GLN A 1 100 ? -5.568 27.220 -4.328 1.00 83.44 100 GLN A C 1
ATOM 767 O O . GLN A 1 100 ? -4.904 26.835 -5.286 1.00 83.44 100 GLN A O 1
ATOM 772 N N . ILE A 1 101 ? -5.132 27.089 -3.069 1.00 84.00 101 ILE A N 1
ATOM 773 C CA . ILE A 1 101 ? -3.866 26.423 -2.720 1.00 84.00 101 ILE A CA 1
ATOM 774 C C . ILE A 1 101 ? -3.915 24.950 -3.141 1.00 84.00 101 ILE A C 1
ATOM 776 O O . ILE A 1 101 ? -2.949 24.436 -3.704 1.00 84.00 101 ILE A O 1
ATOM 780 N N . LYS A 1 102 ? -5.046 24.273 -2.924 1.00 86.94 102 LYS A N 1
ATOM 781 C CA . LYS A 1 102 ? -5.256 22.885 -3.347 1.00 86.94 102 LYS A CA 1
ATOM 782 C C . LYS A 1 102 ? -5.234 22.752 -4.868 1.00 86.94 102 LYS A C 1
ATOM 784 O O . LYS A 1 102 ? -4.543 21.877 -5.384 1.00 86.94 102 LYS A O 1
ATOM 789 N N . LEU A 1 103 ? -5.928 23.636 -5.586 1.00 90.75 103 LEU A N 1
ATOM 790 C CA . LEU A 1 103 ? -5.895 23.680 -7.049 1.00 90.75 103 LEU A CA 1
ATOM 791 C C . LEU A 1 103 ? -4.478 23.930 -7.573 1.00 90.75 103 LEU A C 1
ATOM 793 O O . LEU A 1 103 ? -4.028 23.213 -8.464 1.00 90.75 103 LEU A O 1
ATOM 797 N N . LEU A 1 104 ? -3.749 24.884 -6.989 1.00 91.88 104 LEU A N 1
ATOM 798 C CA . LEU A 1 104 ? -2.368 25.182 -7.360 1.00 91.88 104 LEU A CA 1
ATOM 799 C C . LEU A 1 104 ? -1.432 24.001 -7.069 1.00 91.88 104 LEU A C 1
ATOM 801 O O . LEU A 1 104 ? -0.577 23.681 -7.889 1.00 91.88 104 LEU A O 1
ATOM 805 N N . SER A 1 105 ? -1.607 23.329 -5.930 1.00 93.25 105 SER A N 1
ATOM 806 C CA . SER A 1 105 ? -0.839 22.135 -5.562 1.00 93.25 105 SER A CA 1
ATOM 807 C C . SER A 1 105 ? -1.084 20.990 -6.545 1.00 93.25 105 SER A C 1
ATOM 809 O O . SER A 1 105 ? -0.132 20.397 -7.051 1.00 93.25 105 SER A O 1
ATOM 811 N N . ASN A 1 106 ? -2.348 20.737 -6.896 1.00 93.31 106 ASN A N 1
ATOM 812 C CA . ASN A 1 106 ? -2.714 19.739 -7.899 1.00 93.31 106 ASN A CA 1
ATOM 813 C C . ASN A 1 106 ? -2.127 20.087 -9.271 1.00 93.31 106 ASN A C 1
ATOM 815 O O . ASN A 1 106 ? -1.515 19.233 -9.903 1.00 93.31 106 ASN A O 1
ATOM 819 N N . ALA A 1 107 ? -2.240 21.346 -9.703 1.00 95.06 107 ALA A N 1
ATOM 820 C CA . ALA A 1 107 ? -1.652 21.806 -10.958 1.00 95.06 107 ALA A CA 1
ATOM 821 C C . ALA A 1 107 ? -0.126 21.623 -10.969 1.00 95.06 107 ALA A C 1
ATOM 823 O O . ALA A 1 107 ? 0.420 21.100 -11.937 1.00 95.06 107 ALA A O 1
ATOM 824 N N . ARG A 1 108 ? 0.564 21.981 -9.876 1.00 95.69 108 ARG A N 1
ATOM 825 C CA . ARG A 1 108 ? 2.013 21.781 -9.727 1.00 95.69 108 ARG A CA 1
ATOM 826 C C . ARG A 1 108 ? 2.391 20.303 -9.793 1.00 95.69 108 ARG A C 1
ATOM 828 O O . ARG A 1 108 ? 3.371 19.960 -10.443 1.00 95.69 108 ARG A O 1
ATOM 835 N N . ASN A 1 109 ? 1.648 19.438 -9.108 1.00 93.69 109 ASN A N 1
ATOM 836 C CA . ASN A 1 109 ? 1.930 18.006 -9.088 1.00 93.69 109 ASN A CA 1
ATOM 837 C C . ASN A 1 109 ? 1.715 17.381 -10.468 1.00 93.69 109 ASN A C 1
ATOM 839 O O . ASN A 1 109 ? 2.595 16.669 -10.936 1.00 93.69 109 ASN A O 1
ATOM 843 N N . ASN A 1 110 ? 0.620 17.727 -11.149 1.00 90.62 110 ASN A N 1
ATOM 844 C CA . ASN A 1 110 ? 0.357 17.275 -12.513 1.00 90.62 110 ASN A CA 1
ATOM 845 C C . ASN A 1 110 ? 1.463 17.733 -13.471 1.00 90.62 110 ASN A C 1
ATOM 847 O O . ASN A 1 110 ? 1.999 16.916 -14.209 1.00 90.62 110 ASN A O 1
ATOM 851 N N . LEU A 1 111 ? 1.864 19.010 -13.406 1.00 94.06 111 LEU A N 1
ATOM 852 C CA . LEU A 1 111 ? 2.971 19.539 -14.210 1.00 94.06 111 LEU A CA 1
ATOM 853 C C . LEU A 1 111 ? 4.291 18.812 -13.930 1.00 94.06 111 LEU A C 1
ATOM 855 O O . LEU A 1 111 ? 5.016 18.493 -14.866 1.00 94.06 111 LEU A O 1
ATOM 859 N N . ASN A 1 112 ? 4.604 18.524 -12.665 1.00 93.81 112 ASN A N 1
ATOM 860 C CA . ASN A 1 112 ? 5.804 17.768 -12.306 1.00 93.81 112 ASN A CA 1
ATOM 861 C C . ASN A 1 112 ? 5.777 16.337 -12.855 1.00 93.81 112 ASN A C 1
ATOM 863 O O . ASN A 1 112 ? 6.819 15.842 -13.276 1.00 93.81 112 ASN A O 1
ATOM 867 N N . THR A 1 113 ? 4.618 15.676 -12.849 1.00 88.75 113 THR A N 1
ATOM 868 C CA . THR A 1 113 ? 4.460 14.356 -13.472 1.00 88.75 113 THR A CA 1
ATOM 869 C C . THR A 1 113 ? 4.696 14.449 -14.976 1.00 88.75 113 THR A C 1
ATOM 871 O O . THR A 1 113 ? 5.575 13.765 -15.482 1.00 88.75 113 THR A O 1
ATOM 874 N N . THR A 1 114 ? 4.036 15.385 -15.667 1.00 85.69 114 THR A N 1
ATOM 875 C CA . THR A 1 114 ? 4.235 15.585 -17.111 1.00 85.69 114 THR A CA 1
ATOM 876 C C . THR A 1 114 ? 5.689 15.905 -17.462 1.00 85.69 114 THR A C 1
ATOM 878 O O . THR A 1 114 ? 6.203 15.408 -18.458 1.00 85.69 114 THR A O 1
ATOM 881 N N . LEU A 1 115 ? 6.385 16.707 -16.648 1.00 88.69 115 LEU A N 1
ATOM 882 C CA . LEU A 1 115 ? 7.809 16.984 -16.856 1.00 88.69 115 LEU A CA 1
ATOM 883 C C . LEU A 1 115 ? 8.664 15.718 -16.753 1.00 88.69 115 LEU A C 1
ATOM 885 O O . LEU A 1 115 ? 9.533 15.520 -17.597 1.00 88.69 115 LEU A O 1
ATOM 889 N N . LYS A 1 116 ? 8.400 14.855 -15.764 1.00 87.06 116 LYS A N 1
ATOM 890 C CA . LYS A 1 116 ? 9.092 13.566 -15.630 1.00 87.06 116 LYS A CA 1
ATOM 891 C C . LYS A 1 116 ? 8.798 12.631 -16.798 1.00 87.06 116 LYS A C 1
ATOM 893 O O . LYS A 1 116 ? 9.716 11.965 -17.264 1.00 87.06 116 LYS A O 1
ATOM 898 N N . ASP A 1 117 ? 7.559 12.602 -17.281 1.00 81.88 117 ASP A N 1
ATOM 899 C CA . ASP A 1 117 ? 7.178 11.776 -18.430 1.00 81.88 117 ASP A CA 1
ATOM 900 C C . ASP A 1 117 ? 7.931 12.226 -19.689 1.00 81.88 117 ASP A C 1
ATOM 902 O O . ASP A 1 117 ? 8.516 11.405 -20.393 1.00 81.88 117 ASP A O 1
ATOM 906 N N . VAL A 1 118 ? 8.004 13.541 -19.933 1.00 82.94 118 VAL A N 1
ATOM 907 C CA . VAL A 1 118 ? 8.756 14.114 -21.061 1.00 82.94 118 VAL A CA 1
ATOM 908 C C . VAL A 1 118 ? 10.259 13.862 -20.923 1.00 82.94 118 VAL A C 1
ATOM 910 O O . VAL A 1 118 ? 10.892 13.453 -21.894 1.00 82.94 118 VAL A O 1
ATOM 913 N N . GLU A 1 119 ? 10.843 14.067 -19.740 1.00 84.75 119 GLU A N 1
ATOM 914 C CA . GLU A 1 119 ? 12.260 13.773 -19.480 1.00 84.75 119 GLU A CA 1
ATOM 915 C C . GLU A 1 119 ? 12.569 12.287 -19.712 1.00 84.75 119 GLU A C 1
AT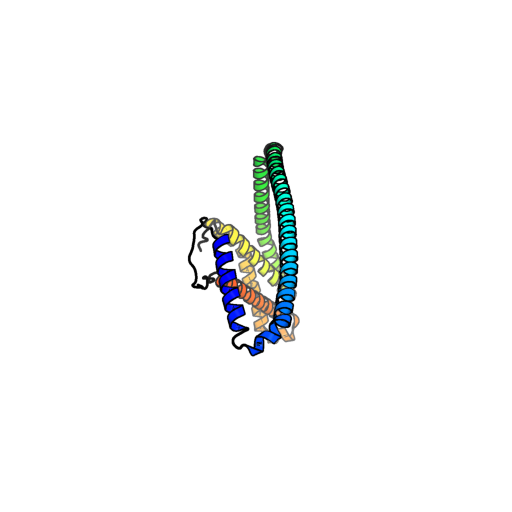OM 917 O O . GLU A 1 119 ? 13.532 11.944 -20.403 1.00 84.75 119 GLU A O 1
ATOM 922 N N . GLY A 1 120 ? 11.693 11.404 -19.226 1.00 82.81 120 GLY A N 1
ATOM 923 C CA . GLY A 1 120 ? 11.741 9.973 -19.492 1.00 82.81 120 GLY A CA 1
ATOM 924 C C . GLY A 1 120 ? 11.711 9.675 -20.989 1.00 82.81 120 GLY A C 1
ATOM 925 O O . GLY A 1 120 ? 12.583 8.962 -21.478 1.00 82.81 120 GLY A O 1
ATOM 926 N N . MET A 1 121 ? 10.789 10.276 -21.742 1.00 79.94 121 MET A N 1
ATOM 927 C CA . MET A 1 121 ? 10.696 10.091 -23.195 1.00 79.94 121 MET A CA 1
ATOM 928 C C . MET A 1 121 ? 11.937 10.581 -23.947 1.00 79.94 121 MET A C 1
ATOM 930 O O . MET A 1 121 ? 12.394 9.918 -24.876 1.00 79.94 121 MET A O 1
ATOM 934 N N . MET A 1 122 ? 12.518 11.709 -23.538 1.00 79.06 122 MET A N 1
ATOM 935 C CA . MET A 1 122 ? 13.744 12.234 -24.146 1.00 79.06 122 MET A CA 1
ATOM 936 C C . MET A 1 122 ? 14.971 11.368 -23.834 1.00 79.06 122 MET A C 1
ATOM 938 O O . MET A 1 122 ? 15.889 11.310 -24.650 1.00 79.06 122 MET A O 1
ATOM 942 N N . SER A 1 123 ? 14.986 10.668 -22.693 1.00 86.00 123 SER A N 1
ATOM 943 C CA . SER A 1 123 ? 16.076 9.746 -22.342 1.00 86.00 123 SER A CA 1
ATOM 944 C C . SER A 1 123 ? 16.117 8.489 -23.220 1.00 86.00 123 SER A C 1
ATOM 946 O O . SER A 1 123 ? 17.190 7.934 -23.431 1.00 86.00 123 SER A O 1
ATOM 948 N N . ILE A 1 124 ? 14.976 8.060 -23.775 1.00 86.88 124 ILE A N 1
ATOM 949 C CA . ILE A 1 124 ? 14.846 6.782 -24.498 1.00 86.88 124 ILE A CA 1
ATOM 950 C C . ILE A 1 124 ? 15.722 6.746 -25.747 1.00 86.88 124 ILE A C 1
ATOM 952 O O . ILE A 1 124 ? 16.431 5.768 -25.962 1.00 86.88 124 ILE A O 1
ATOM 956 N N . SER A 1 125 ? 15.718 7.807 -26.554 1.00 82.06 125 SER A N 1
ATOM 957 C CA . SER A 1 125 ? 16.519 7.855 -27.784 1.00 82.06 125 SER A CA 1
ATOM 958 C C . SER A 1 125 ? 18.022 7.889 -27.496 1.00 82.06 125 SER A C 1
ATOM 960 O O . SER A 1 125 ? 18.798 7.239 -28.195 1.00 82.06 125 SER A O 1
ATOM 962 N N . VAL A 1 126 ? 18.431 8.603 -26.444 1.00 88.00 126 VAL A N 1
ATOM 963 C CA . VAL A 1 126 ? 19.833 8.685 -26.009 1.00 88.00 126 VAL A CA 1
ATOM 964 C C . VAL A 1 126 ? 20.309 7.331 -25.488 1.00 88.00 126 VAL A C 1
ATOM 966 O O . VAL A 1 126 ? 21.316 6.809 -25.959 1.00 88.00 126 VAL A O 1
ATOM 969 N N . GLU A 1 127 ? 19.557 6.715 -24.579 1.00 90.25 127 GLU A N 1
ATOM 970 C CA . GLU A 1 127 ? 19.888 5.404 -24.018 1.00 90.25 127 GLU A CA 1
ATOM 971 C C . GLU A 1 127 ? 19.865 4.292 -25.080 1.00 90.25 127 GLU A C 1
ATOM 973 O O . GLU A 1 127 ? 20.713 3.399 -25.049 1.00 90.25 127 GLU A O 1
ATOM 978 N N . ALA A 1 128 ? 18.948 4.356 -26.053 1.00 88.25 128 ALA A N 1
ATOM 979 C CA . ALA A 1 128 ? 18.901 3.418 -27.174 1.00 88.25 128 ALA A CA 1
ATOM 980 C C . ALA A 1 128 ? 20.134 3.532 -28.081 1.00 88.25 128 ALA A C 1
ATOM 982 O O . ALA A 1 128 ? 20.646 2.514 -28.555 1.00 88.25 128 ALA A O 1
ATOM 983 N N . ALA A 1 129 ? 20.621 4.756 -28.316 1.00 87.88 129 ALA A N 1
ATOM 984 C CA . ALA A 1 129 ? 21.853 4.997 -29.059 1.00 87.88 129 ALA A CA 1
ATOM 985 C C . ALA A 1 129 ? 23.081 4.483 -28.291 1.00 87.88 129 ALA A C 1
ATOM 987 O O . ALA A 1 129 ? 23.894 3.762 -28.860 1.00 87.88 129 ALA A O 1
ATOM 988 N N . GLU A 1 130 ? 23.173 4.755 -26.986 1.00 89.62 130 GLU A N 1
ATOM 989 C CA . GLU A 1 130 ? 24.258 4.237 -26.143 1.00 89.62 130 GLU A CA 1
ATOM 990 C C . GLU A 1 130 ? 24.282 2.702 -26.102 1.00 89.62 130 GLU A C 1
ATOM 992 O O . GLU A 1 130 ? 25.350 2.091 -26.204 1.00 89.62 130 GLU A O 1
ATOM 997 N N . ALA A 1 131 ? 23.116 2.058 -25.984 1.00 91.81 131 ALA A N 1
ATOM 998 C CA . ALA A 1 131 ? 23.004 0.602 -26.041 1.00 91.81 131 ALA A CA 1
ATOM 999 C C . ALA A 1 131 ? 23.472 0.059 -27.400 1.00 91.81 131 ALA A C 1
ATOM 1001 O O . ALA A 1 131 ? 24.190 -0.938 -27.455 1.00 91.81 131 ALA A O 1
ATOM 1002 N N . ARG A 1 132 ? 23.125 0.743 -28.496 1.00 89.88 132 ARG A N 1
ATOM 1003 C CA . ARG A 1 132 ? 23.557 0.376 -29.849 1.00 89.88 132 ARG A CA 1
ATOM 1004 C C . ARG A 1 132 ? 25.065 0.482 -30.027 1.00 89.88 132 ARG A C 1
ATOM 1006 O O . ARG A 1 132 ? 25.666 -0.440 -30.566 1.00 89.88 132 ARG A O 1
ATOM 1013 N N . ASP A 1 133 ? 25.674 1.564 -29.558 1.00 91.25 133 ASP A N 1
ATOM 1014 C CA . ASP A 1 133 ? 27.123 1.755 -29.652 1.00 91.25 133 ASP A CA 1
ATOM 1015 C C . ASP A 1 133 ? 27.875 0.687 -28.839 1.00 91.25 133 ASP A C 1
ATOM 1017 O O . ASP A 1 133 ? 28.887 0.143 -29.295 1.00 91.25 133 ASP A O 1
ATOM 1021 N N . SER A 1 134 ? 27.321 0.311 -27.679 1.00 91.94 134 SER A N 1
ATOM 1022 C CA . SER A 1 134 ? 27.874 -0.710 -26.777 1.00 91.94 134 SER A CA 1
ATOM 1023 C C . SER A 1 134 ? 27.894 -2.119 -27.384 1.00 91.94 134 SER A C 1
ATOM 1025 O O . SER A 1 134 ? 28.754 -2.921 -27.022 1.00 91.94 134 SER A O 1
ATOM 1027 N N . LEU A 1 135 ? 27.031 -2.418 -28.367 1.00 90.12 135 LEU A N 1
ATOM 1028 C CA . LEU A 1 135 ? 27.014 -3.713 -29.070 1.00 90.12 135 LEU A CA 1
ATOM 1029 C C . LEU A 1 135 ? 28.306 -4.025 -29.831 1.00 90.12 135 LEU A C 1
ATOM 1031 O O . LEU A 1 135 ? 28.525 -5.175 -30.207 1.00 90.12 135 LEU A O 1
ATOM 1035 N N . SER A 1 136 ? 29.147 -3.020 -30.079 1.00 89.06 136 SER A N 1
ATOM 1036 C CA . SER A 1 136 ? 30.430 -3.211 -30.758 1.00 89.06 136 SER A CA 1
ATOM 1037 C C . SER A 1 136 ? 31.485 -3.892 -29.873 1.00 89.06 136 SER A C 1
ATOM 1039 O O . SER A 1 136 ? 32.490 -4.368 -30.402 1.00 89.06 136 SER A O 1
ATOM 1041 N N . ASP A 1 137 ? 31.291 -3.931 -28.547 1.00 92.38 137 ASP A N 1
ATOM 1042 C CA . ASP A 1 137 ? 32.189 -4.597 -27.597 1.00 92.38 137 ASP A CA 1
ATOM 1043 C C . ASP A 1 137 ? 31.505 -5.813 -26.952 1.00 92.38 137 ASP A C 1
ATOM 1045 O O . ASP A 1 137 ? 30.622 -5.690 -26.104 1.00 92.38 137 ASP A O 1
ATOM 1049 N N . ASP A 1 138 ? 31.993 -7.012 -27.277 1.00 87.81 138 ASP A N 1
ATOM 1050 C CA . ASP A 1 138 ? 31.551 -8.286 -26.694 1.00 87.81 138 ASP A CA 1
ATOM 1051 C C . ASP A 1 138 ? 31.614 -8.326 -25.156 1.00 87.81 138 ASP A C 1
ATOM 1053 O O . ASP A 1 138 ? 30.996 -9.182 -24.511 1.00 87.81 138 ASP A O 1
ATOM 1057 N N . LYS A 1 139 ? 32.397 -7.438 -24.531 1.00 89.31 139 LYS A N 1
ATOM 1058 C CA . LYS A 1 139 ? 32.465 -7.318 -23.071 1.00 89.31 139 LYS A CA 1
ATOM 1059 C C . LYS A 1 139 ? 31.227 -6.672 -22.469 1.00 89.31 139 LYS A C 1
ATOM 1061 O O . LYS A 1 139 ? 30.888 -7.011 -21.336 1.00 89.31 139 LYS A O 1
ATOM 1066 N N . GLU A 1 140 ? 30.555 -5.822 -23.232 1.00 92.44 140 GLU A N 1
ATOM 1067 C CA . GLU A 1 140 ? 29.405 -5.032 -22.805 1.00 92.44 140 GLU A CA 1
ATOM 1068 C C . GLU A 1 140 ? 28.071 -5.740 -23.068 1.00 92.44 140 GLU A C 1
ATOM 1070 O O . GLU A 1 140 ? 27.022 -5.181 -22.766 1.00 92.44 140 GLU A O 1
ATOM 1075 N N . ILE A 1 141 ? 28.066 -6.979 -23.579 1.00 93.00 141 ILE A N 1
ATOM 1076 C CA . ILE A 1 141 ? 26.828 -7.700 -23.928 1.00 93.00 141 ILE A CA 1
ATOM 1077 C C . ILE A 1 141 ? 25.839 -7.808 -22.751 1.00 93.00 141 ILE A C 1
ATOM 1079 O O . ILE A 1 141 ? 24.639 -7.657 -22.942 1.00 93.00 141 ILE A O 1
ATOM 1083 N N . VAL A 1 142 ? 26.327 -7.988 -21.518 1.00 94.50 142 VAL A N 1
ATOM 1084 C CA . VAL A 1 142 ? 25.466 -8.037 -20.319 1.00 94.50 142 VAL A CA 1
ATOM 1085 C C . VAL A 1 142 ? 24.907 -6.650 -19.982 1.00 94.50 142 VAL A C 1
ATOM 1087 O O . VAL A 1 142 ? 23.710 -6.505 -19.771 1.00 94.50 142 VAL A O 1
ATOM 1090 N N . ASN A 1 143 ? 25.746 -5.613 -19.998 1.00 93.06 143 ASN A N 1
ATOM 1091 C CA . ASN A 1 143 ? 25.315 -4.242 -19.705 1.00 93.06 143 ASN A CA 1
ATOM 1092 C C . ASN A 1 143 ? 24.344 -3.714 -20.772 1.00 93.06 143 ASN A C 1
ATOM 1094 O O . ASN A 1 143 ? 23.398 -2.992 -20.469 1.00 93.06 143 ASN A O 1
ATOM 1098 N N . THR A 1 144 ? 24.569 -4.086 -22.032 1.00 94.50 144 THR A N 1
ATOM 1099 C CA . THR A 1 144 ? 23.693 -3.742 -23.156 1.00 94.50 144 THR A CA 1
ATOM 1100 C C . THR A 1 144 ? 22.324 -4.385 -22.982 1.00 94.50 144 THR A C 1
ATOM 1102 O O . THR A 1 144 ? 21.312 -3.714 -23.160 1.00 94.50 144 THR A O 1
ATOM 1105 N N . TYR A 1 145 ? 22.292 -5.653 -22.566 1.00 94.69 145 TYR A N 1
ATOM 1106 C CA . TYR A 1 145 ? 21.059 -6.345 -22.221 1.00 94.69 145 TYR A CA 1
ATOM 1107 C C . TYR A 1 145 ? 20.296 -5.638 -21.093 1.00 94.69 145 TYR A C 1
ATOM 1109 O O . TYR A 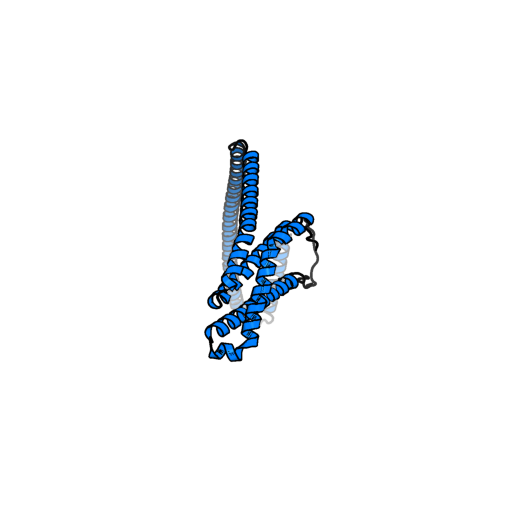1 145 ? 19.128 -5.310 -21.263 1.00 94.69 145 TYR A O 1
ATOM 1117 N N . GLU A 1 146 ? 20.957 -5.320 -19.976 1.00 93.69 146 GLU A N 1
ATOM 1118 C CA . GLU A 1 146 ? 20.325 -4.616 -18.849 1.00 93.69 146 GLU A CA 1
ATOM 1119 C C . GLU A 1 146 ? 19.737 -3.257 -19.266 1.00 93.69 146 GLU A C 1
ATOM 1121 O O . GLU A 1 146 ? 18.614 -2.919 -18.885 1.00 93.69 146 GLU A O 1
ATOM 1126 N N . ARG A 1 147 ? 20.463 -2.494 -20.095 1.00 92.81 147 ARG A N 1
ATOM 1127 C CA . ARG A 1 147 ? 19.990 -1.214 -20.651 1.00 92.81 147 ARG A CA 1
ATOM 1128 C C . ARG A 1 147 ? 18.762 -1.396 -21.543 1.00 92.81 147 ARG A C 1
ATOM 1130 O O . ARG A 1 147 ? 17.804 -0.638 -21.413 1.00 92.81 147 ARG A O 1
ATOM 1137 N N . LEU A 1 148 ? 18.769 -2.392 -22.428 1.00 93.31 148 LEU A N 1
ATOM 1138 C CA . LEU A 1 148 ? 17.641 -2.667 -23.319 1.00 93.31 148 LEU A CA 1
ATOM 1139 C C . LEU A 1 148 ? 16.404 -3.160 -22.555 1.00 93.31 148 LEU A C 1
ATOM 1141 O O . LEU A 1 148 ? 15.292 -2.730 -22.857 1.00 93.31 148 LEU A O 1
ATOM 1145 N N . THR A 1 149 ? 16.585 -3.976 -21.517 1.00 92.00 149 THR A N 1
ATOM 1146 C CA . THR A 1 149 ? 15.499 -4.399 -20.622 1.00 92.00 149 THR A CA 1
ATOM 1147 C C . THR A 1 149 ? 14.923 -3.217 -19.836 1.00 92.00 149 THR A C 1
ATOM 1149 O O . THR A 1 149 ? 13.706 -3.089 -19.712 1.00 92.00 149 THR A O 1
ATOM 1152 N N . ALA A 1 150 ? 15.765 -2.292 -19.358 1.00 91.50 150 ALA A N 1
ATOM 1153 C CA . ALA A 1 150 ? 15.296 -1.066 -18.709 1.00 91.50 150 ALA A CA 1
ATOM 1154 C C . ALA A 1 150 ? 14.490 -0.169 -19.670 1.00 91.50 150 ALA A C 1
ATOM 1156 O O . ALA A 1 150 ? 13.463 0.395 -19.280 1.00 91.50 150 ALA A O 1
ATOM 1157 N N . LEU A 1 151 ? 14.922 -0.067 -20.931 1.00 91.38 151 LEU A N 1
ATOM 1158 C CA . LEU A 1 151 ? 14.199 0.644 -21.989 1.00 91.38 151 LEU A CA 1
ATOM 1159 C C . LEU A 1 151 ? 12.844 -0.001 -22.307 1.00 91.38 151 LEU A C 1
ATOM 1161 O O . LEU A 1 151 ? 11.863 0.723 -22.489 1.00 91.38 151 LEU A O 1
ATOM 1165 N N . ASP A 1 152 ? 12.758 -1.332 -22.319 1.00 87.81 152 ASP A N 1
ATOM 1166 C CA . ASP A 1 152 ? 11.479 -2.030 -22.490 1.00 87.81 152 ASP A CA 1
ATOM 1167 C C . ASP A 1 152 ? 10.535 -1.795 -21.298 1.00 87.81 152 ASP A C 1
ATOM 1169 O O . ASP A 1 152 ? 9.348 -1.514 -21.474 1.00 87.81 152 ASP A O 1
ATOM 1173 N N . GLY A 1 153 ? 11.074 -1.748 -20.076 1.00 87.56 153 GLY A N 1
ATOM 1174 C CA . GLY A 1 153 ? 10.330 -1.298 -18.899 1.00 87.56 153 GLY A CA 1
ATOM 1175 C C . GLY A 1 153 ? 9.737 0.103 -19.095 1.00 87.56 153 GLY A C 1
ATOM 1176 O O . GLY A 1 153 ? 8.526 0.295 -18.951 1.00 87.56 153 GLY A O 1
ATOM 1177 N N . LYS A 1 154 ? 10.556 1.082 -19.509 1.00 87.38 154 LYS A N 1
ATOM 1178 C CA . LYS A 1 154 ? 10.091 2.449 -19.823 1.00 87.38 154 LYS A CA 1
ATOM 1179 C C . LYS A 1 154 ? 9.013 2.457 -20.912 1.00 87.38 154 LYS A C 1
ATOM 1181 O O . LYS A 1 154 ? 8.046 3.210 -20.796 1.00 87.38 154 LYS A O 1
ATOM 1186 N N . ARG A 1 155 ? 9.137 1.601 -21.933 1.00 87.19 155 ARG A N 1
ATOM 1187 C CA . ARG A 1 155 ? 8.125 1.417 -22.985 1.00 87.19 155 ARG A CA 1
ATOM 1188 C C . ARG A 1 155 ? 6.788 0.972 -22.418 1.00 87.19 155 ARG A C 1
ATOM 1190 O O . ARG A 1 155 ? 5.769 1.588 -22.730 1.00 87.19 155 ARG A O 1
ATOM 1197 N N . ARG A 1 156 ? 6.785 -0.066 -21.581 1.00 85.19 156 ARG A N 1
ATOM 1198 C CA . ARG A 1 156 ? 5.565 -0.590 -20.950 1.00 85.19 156 ARG A CA 1
ATOM 1199 C C . ARG A 1 156 ? 4.873 0.484 -20.114 1.00 85.19 156 ARG A C 1
ATOM 1201 O O . ARG A 1 156 ? 3.670 0.679 -20.276 1.00 85.19 156 ARG A O 1
ATOM 1208 N N .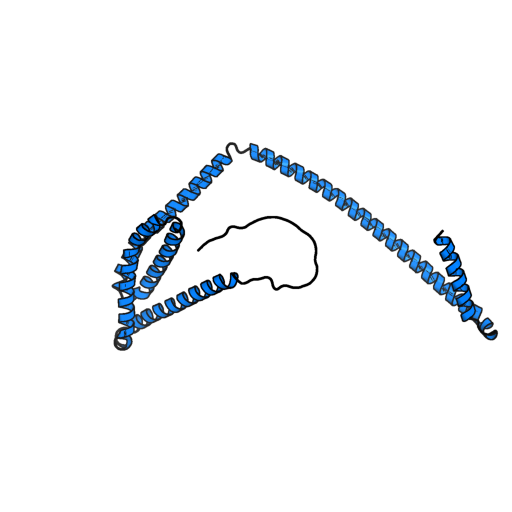 PHE A 1 157 ? 5.624 1.236 -19.307 1.00 83.81 157 PHE A N 1
ATOM 1209 C CA . PHE A 1 157 ? 5.072 2.346 -18.522 1.00 83.81 157 PHE A CA 1
ATOM 1210 C C . PHE A 1 157 ? 4.482 3.456 -19.399 1.00 83.81 157 PHE A C 1
ATOM 1212 O O . PHE A 1 157 ? 3.352 3.883 -19.164 1.00 83.81 157 PHE A O 1
ATOM 1219 N N . ALA A 1 158 ? 5.203 3.895 -20.433 1.00 83.19 158 ALA A N 1
ATOM 1220 C CA . ALA A 1 158 ? 4.739 4.961 -21.317 1.00 83.19 158 ALA A CA 1
ATOM 1221 C C . ALA A 1 158 ? 3.480 4.550 -22.107 1.00 83.19 158 ALA A C 1
ATOM 1223 O O . ALA A 1 158 ? 2.536 5.331 -22.230 1.00 83.19 158 ALA A O 1
ATOM 1224 N N . LEU A 1 159 ? 3.426 3.306 -22.600 1.00 82.88 159 LEU A N 1
ATOM 1225 C CA . LEU A 1 159 ? 2.252 2.775 -23.299 1.00 82.88 159 LEU A CA 1
ATOM 1226 C C . LEU A 1 159 ? 1.044 2.612 -22.369 1.00 82.88 159 LEU A C 1
ATOM 1228 O O . LEU A 1 159 ? -0.073 2.905 -22.789 1.00 82.88 159 LEU A O 1
ATOM 1232 N N . ALA A 1 160 ? 1.254 2.185 -21.121 1.00 83.50 160 ALA A N 1
ATOM 1233 C CA . ALA A 1 160 ? 0.187 2.097 -20.126 1.00 83.50 160 ALA A CA 1
ATOM 1234 C C . ALA A 1 160 ? -0.378 3.484 -19.777 1.00 83.50 160 ALA A C 1
ATOM 1236 O O . ALA A 1 160 ? -1.594 3.657 -19.731 1.00 83.50 160 ALA A O 1
ATOM 1237 N N . ALA A 1 161 ? 0.486 4.493 -19.610 1.00 80.75 161 ALA A N 1
ATOM 1238 C CA . ALA A 1 161 ? 0.066 5.871 -19.351 1.00 80.75 161 ALA A CA 1
ATOM 1239 C C . ALA A 1 161 ? -0.749 6.465 -20.517 1.00 80.75 161 ALA A C 1
ATOM 1241 O O . ALA A 1 161 ? -1.726 7.180 -20.297 1.00 80.75 161 ALA A O 1
ATOM 1242 N N . ALA A 1 162 ? -0.387 6.122 -21.756 1.00 80.75 162 ALA A N 1
ATOM 1243 C CA . ALA A 1 162 ? -1.075 6.576 -22.963 1.00 80.75 162 ALA A CA 1
ATOM 1244 C C . ALA A 1 162 ? -2.269 5.692 -23.379 1.00 80.75 162 ALA A C 1
ATOM 1246 O O . ALA A 1 162 ? -2.921 5.996 -24.377 1.00 80.75 162 ALA A O 1
ATOM 1247 N N . ALA A 1 163 ? -2.593 4.614 -22.650 1.00 79.88 163 ALA A N 1
ATOM 1248 C CA . ALA A 1 163 ? -3.586 3.617 -23.074 1.00 79.88 163 ALA A CA 1
ATOM 1249 C C . ALA A 1 163 ? -4.975 4.218 -23.371 1.00 79.88 163 ALA A C 1
ATOM 1251 O O . ALA A 1 163 ? -5.658 3.799 -24.310 1.00 79.88 163 ALA A O 1
ATOM 1252 N N . SER A 1 164 ? -5.361 5.258 -22.625 1.00 81.19 164 SER A N 1
ATOM 1253 C CA . SER A 1 164 ? -6.617 6.000 -22.809 1.00 81.19 164 SER A CA 1
ATOM 1254 C C . SER A 1 164 ? -6.657 6.850 -24.091 1.00 81.19 164 SER A C 1
ATOM 1256 O O . SER A 1 164 ? -7.737 7.235 -24.543 1.00 81.19 164 SER A O 1
ATOM 1258 N N . HIS A 1 165 ? -5.506 7.129 -24.709 1.00 82.25 165 HIS A N 1
ATOM 1259 C CA . HIS A 1 165 ? -5.346 8.013 -25.864 1.00 82.25 165 HIS A CA 1
ATOM 1260 C C . HIS A 1 165 ? -4.770 7.253 -27.071 1.00 82.25 165 HIS A C 1
ATOM 1262 O O . HIS A 1 165 ? -3.589 7.330 -27.400 1.00 82.25 165 HIS A O 1
ATOM 1268 N N . LYS A 1 166 ? -5.641 6.526 -27.787 1.00 76.19 166 LYS A N 1
ATOM 1269 C CA . LYS A 1 166 ? -5.254 5.614 -28.888 1.00 76.19 166 LYS A CA 1
ATOM 1270 C C . LYS A 1 166 ? -4.414 6.252 -30.006 1.00 76.19 166 LYS A C 1
ATOM 1272 O O . LYS A 1 166 ? -3.576 5.567 -30.586 1.00 76.19 166 LYS A O 1
ATOM 1277 N N . GLU A 1 167 ? -4.625 7.530 -30.326 1.00 78.12 167 GLU A N 1
ATOM 1278 C CA . GLU A 1 167 ? -3.830 8.239 -31.345 1.00 78.12 167 GLU A CA 1
ATOM 1279 C C . GLU A 1 167 ? -2.393 8.519 -30.865 1.00 78.12 167 GLU A C 1
ATOM 1281 O O . GLU A 1 167 ? -1.440 8.422 -31.639 1.00 78.12 167 GLU A O 1
ATOM 1286 N N . GLU A 1 168 ? -2.222 8.803 -29.573 1.00 76.81 168 GLU A N 1
ATOM 1287 C CA . GLU A 1 168 ? -0.926 9.098 -28.954 1.00 76.81 168 GLU A CA 1
ATOM 1288 C C . GLU A 1 168 ? -0.076 7.834 -28.814 1.00 76.81 168 GLU A C 1
ATOM 1290 O O . GLU A 1 168 ? 1.127 7.881 -29.056 1.00 76.81 168 GLU A O 1
ATOM 1295 N N . VAL A 1 169 ? -0.704 6.680 -28.558 1.00 79.62 169 VAL A N 1
ATOM 1296 C CA . VAL A 1 169 ? -0.039 5.363 -28.558 1.00 79.62 169 VAL A CA 1
ATOM 1297 C C . VAL A 1 169 ? 0.651 5.075 -29.896 1.00 79.62 169 VAL A C 1
ATOM 1299 O O . VAL A 1 169 ? 1.746 4.515 -29.915 1.00 79.62 169 VAL A O 1
ATOM 1302 N N . GLY A 1 170 ? 0.030 5.456 -31.019 1.00 80.06 170 GLY A N 1
ATOM 1303 C CA . GLY A 1 170 ? 0.610 5.277 -32.352 1.00 80.06 170 GLY A CA 1
ATOM 1304 C C . GLY A 1 170 ? 1.893 6.086 -32.538 1.00 80.06 170 GLY A C 1
ATOM 1305 O O . GLY A 1 170 ? 2.918 5.526 -32.915 1.00 80.06 170 GLY A O 1
ATOM 1306 N N . ARG A 1 171 ? 1.857 7.377 -32.187 1.00 81.50 171 ARG A N 1
ATOM 1307 C CA . ARG A 1 171 ? 3.031 8.267 -32.255 1.00 81.50 171 ARG A CA 1
ATOM 1308 C C . ARG A 1 171 ? 4.115 7.859 -31.262 1.00 81.50 171 ARG A C 1
ATOM 1310 O O . ARG A 1 171 ? 5.297 7.947 -31.561 1.00 81.50 171 ARG A O 1
ATOM 1317 N N . LEU A 1 172 ? 3.721 7.366 -30.089 1.00 81.56 172 LEU A N 1
ATOM 1318 C CA . LEU A 1 172 ? 4.649 6.910 -29.064 1.00 81.56 172 LEU A CA 1
ATOM 1319 C C . LEU A 1 172 ? 5.482 5.710 -29.542 1.00 81.56 172 LEU A C 1
ATOM 1321 O O . LEU A 1 172 ? 6.664 5.634 -29.225 1.00 81.56 172 LEU A O 1
ATOM 1325 N N . ARG A 1 173 ? 4.911 4.809 -30.356 1.00 81.31 173 ARG A N 1
ATOM 1326 C CA . ARG A 1 173 ? 5.652 3.674 -30.938 1.00 81.31 173 ARG A CA 1
ATOM 1327 C C . ARG A 1 173 ? 6.813 4.110 -31.831 1.00 81.31 173 ARG A C 1
ATOM 1329 O O . ARG A 1 173 ? 7.819 3.410 -31.844 1.00 81.31 173 ARG A O 1
ATOM 1336 N N . GLU A 1 174 ? 6.708 5.251 -32.510 1.00 84.25 174 GLU A N 1
ATOM 1337 C CA . GLU A 1 174 ? 7.788 5.780 -33.358 1.00 84.25 174 GLU A CA 1
ATOM 1338 C C . GLU A 1 174 ? 9.049 6.092 -32.534 1.00 84.25 174 GLU A C 1
ATOM 1340 O O . GLU A 1 174 ? 10.160 5.814 -32.973 1.00 84.25 174 GLU A O 1
ATOM 1345 N N . TYR A 1 175 ? 8.896 6.561 -31.289 1.00 81.50 175 TYR A N 1
ATOM 1346 C CA . TYR A 1 175 ? 10.028 6.828 -30.389 1.00 81.50 175 TYR A CA 1
ATOM 1347 C C . TYR A 1 175 ? 10.776 5.562 -29.945 1.00 81.50 175 TYR A C 1
ATOM 1349 O O . TYR A 1 175 ? 11.931 5.649 -29.532 1.00 81.50 175 TYR A O 1
ATOM 1357 N N . PHE A 1 176 ? 10.137 4.393 -30.032 1.00 87.50 176 PHE A N 1
ATOM 1358 C CA . PHE A 1 176 ? 10.732 3.107 -29.660 1.00 87.50 176 PHE A CA 1
ATOM 1359 C C . PHE A 1 176 ? 11.310 2.338 -30.848 1.00 87.50 176 PHE A C 1
ATOM 1361 O O . PHE A 1 176 ? 11.932 1.300 -30.637 1.00 87.50 176 PHE A O 1
ATOM 1368 N N . GLU A 1 177 ? 11.171 2.834 -32.080 1.00 87.75 177 GLU A N 1
ATOM 1369 C CA . GLU A 1 177 ? 11.687 2.138 -33.264 1.00 87.75 177 GLU A CA 1
ATOM 1370 C C . GLU A 1 177 ? 13.208 1.924 -33.180 1.00 87.75 177 GLU A C 1
ATOM 1372 O O . GLU A 1 177 ? 13.729 0.871 -33.548 1.00 87.75 177 GLU A O 1
ATOM 1377 N N . ASP A 1 178 ? 13.932 2.901 -32.628 1.00 86.50 178 ASP A N 1
ATOM 1378 C CA . ASP A 1 178 ? 15.369 2.782 -32.394 1.00 86.50 178 ASP A CA 1
ATOM 1379 C C . ASP A 1 178 ? 15.721 1.701 -31.365 1.00 86.50 178 ASP A C 1
ATOM 1381 O O . ASP A 1 178 ? 16.757 1.049 -31.516 1.00 86.50 178 ASP A O 1
ATOM 1385 N N . VAL A 1 179 ? 14.864 1.489 -30.361 1.00 91.19 179 VAL A N 1
ATOM 1386 C CA . VAL A 1 179 ? 15.008 0.419 -29.362 1.00 91.19 179 VAL A CA 1
ATOM 1387 C C . VAL A 1 179 ? 14.785 -0.938 -30.023 1.00 91.19 179 VAL A C 1
ATOM 1389 O O . VAL A 1 179 ? 15.620 -1.826 -29.867 1.00 91.19 179 VAL A O 1
ATOM 1392 N N . ASP A 1 180 ? 13.723 -1.072 -30.824 1.00 91.19 180 ASP A N 1
ATOM 1393 C CA . ASP A 1 180 ? 13.383 -2.307 -31.543 1.00 91.19 180 ASP A CA 1
ATOM 1394 C C . ASP A 1 180 ? 14.531 -2.731 -32.486 1.00 91.19 180 ASP A C 1
ATOM 1396 O O . ASP A 1 180 ? 14.989 -3.875 -32.459 1.00 91.19 180 ASP A O 1
ATOM 1400 N N . ARG A 1 181 ? 15.101 -1.785 -33.245 1.00 91.38 181 ARG A N 1
ATOM 1401 C CA . ARG A 1 181 ? 16.270 -2.041 -34.113 1.00 91.38 181 ARG A CA 1
ATOM 1402 C C . ARG A 1 181 ? 17.514 -2.471 -33.332 1.00 91.38 181 ARG A C 1
ATOM 1404 O O . ARG A 1 181 ? 18.289 -3.313 -33.800 1.00 91.38 181 ARG A O 1
ATOM 1411 N N . THR A 1 182 ? 17.744 -1.874 -32.163 1.00 92.19 182 THR A N 1
ATOM 1412 C CA . THR A 1 182 ? 18.883 -2.237 -31.313 1.00 92.19 182 THR A CA 1
ATOM 1413 C C . THR A 1 182 ? 18.687 -3.627 -30.703 1.00 92.19 182 THR A C 1
ATOM 1415 O O . THR A 1 182 ? 19.642 -4.405 -30.694 1.00 92.19 182 THR A O 1
ATOM 1418 N N . TRP A 1 183 ? 17.462 -3.991 -30.309 1.00 94.38 183 TRP A N 1
ATOM 1419 C CA . TRP A 1 183 ? 17.114 -5.346 -29.869 1.00 94.38 183 TRP A CA 1
ATOM 1420 C C . TRP A 1 183 ? 17.382 -6.398 -30.947 1.00 94.38 183 TRP A C 1
ATOM 1422 O O . TRP A 1 183 ? 18.087 -7.369 -30.684 1.00 94.38 183 TRP A O 1
ATOM 1432 N N . GLU A 1 184 ? 16.927 -6.176 -32.184 1.00 94.00 184 GLU A N 1
ATOM 1433 C CA . GLU A 1 184 ? 17.197 -7.111 -33.287 1.00 94.00 184 GLU A CA 1
ATOM 1434 C C . GLU A 1 184 ? 18.700 -7.334 -33.516 1.00 94.00 184 GLU A C 1
ATOM 1436 O O . GLU A 1 184 ? 19.142 -8.427 -33.882 1.00 94.00 184 GLU A O 1
ATOM 1441 N N . THR A 1 185 ? 19.500 -6.279 -33.351 1.00 93.69 185 THR A N 1
ATOM 1442 C CA . THR A 1 185 ? 20.957 -6.353 -33.515 1.00 93.69 185 THR A CA 1
ATOM 1443 C C . THR A 1 185 ? 21.589 -7.111 -32.352 1.00 93.69 185 THR A C 1
ATOM 1445 O O . THR A 1 185 ? 22.427 -7.985 -32.576 1.00 93.69 185 THR A O 1
ATOM 1448 N N . PHE A 1 186 ? 21.149 -6.829 -31.125 1.00 95.62 186 PHE A N 1
ATOM 1449 C CA . PHE A 1 186 ? 21.566 -7.543 -29.925 1.00 95.62 186 PHE A CA 1
ATOM 1450 C C . PHE A 1 186 ? 21.298 -9.049 -30.035 1.00 95.62 186 PHE A C 1
ATOM 1452 O O . PHE A 1 186 ? 22.207 -9.850 -29.818 1.00 95.62 186 PHE A O 1
ATOM 1459 N N . GLU A 1 187 ? 20.085 -9.442 -30.430 1.00 95.06 187 GLU A N 1
ATOM 1460 C CA . GLU A 1 187 ? 19.702 -10.849 -30.574 1.00 95.06 187 GLU A CA 1
ATOM 1461 C C . GLU A 1 187 ? 20.573 -11.573 -31.600 1.00 95.06 187 GLU A C 1
ATOM 1463 O O . GLU A 1 187 ? 21.066 -12.671 -31.337 1.00 95.06 187 GLU A O 1
ATOM 1468 N N . LYS A 1 188 ? 20.823 -10.950 -32.759 1.00 94.81 188 LYS A N 1
ATOM 1469 C CA . LYS A 1 188 ? 21.715 -11.515 -33.785 1.00 94.81 188 LYS A CA 1
ATOM 1470 C C . LYS A 1 188 ? 23.119 -11.756 -33.231 1.00 94.81 188 LYS A C 1
ATOM 1472 O O . LYS A 1 188 ? 23.697 -12.812 -33.496 1.00 94.81 188 LYS A O 1
ATOM 1477 N N . THR A 1 189 ? 23.654 -10.819 -32.448 1.00 93.75 189 THR A N 1
ATOM 1478 C CA . THR A 1 189 ? 24.964 -10.961 -31.798 1.00 93.75 189 THR A CA 1
ATOM 1479 C C . THR A 1 189 ? 24.954 -12.079 -30.753 1.00 93.75 189 THR A C 1
ATOM 1481 O O . THR A 1 189 ? 25.811 -12.965 -30.791 1.00 93.75 189 THR A O 1
ATOM 1484 N N . LEU A 1 190 ? 23.953 -12.104 -29.868 1.00 95.38 190 LEU A N 1
ATOM 1485 C CA . LEU A 1 190 ? 23.808 -13.118 -28.822 1.00 95.38 190 LEU A CA 1
ATOM 1486 C C . LEU A 1 190 ? 23.715 -14.531 -29.416 1.00 95.38 190 LEU A C 1
ATOM 1488 O O . LEU A 1 190 ? 24.502 -15.415 -29.064 1.00 95.38 190 LEU A O 1
ATOM 1492 N N . TRP A 1 191 ? 22.805 -14.743 -30.368 1.00 95.62 191 TRP A N 1
ATOM 1493 C CA . TRP A 1 191 ? 22.634 -16.038 -31.026 1.00 95.62 191 TRP A CA 1
ATOM 1494 C C . TRP A 1 191 ? 23.825 -16.405 -31.908 1.00 95.62 191 TRP A C 1
ATOM 1496 O O . TRP A 1 191 ? 24.156 -17.588 -32.025 1.00 95.62 191 TRP A O 1
ATOM 1506 N N . GLY A 1 192 ? 24.524 -15.418 -32.472 1.00 94.44 192 GLY A N 1
ATOM 1507 C CA . GLY A 1 192 ? 25.800 -15.612 -33.154 1.00 94.44 192 GLY A CA 1
ATOM 1508 C C . GLY A 1 192 ? 26.881 -16.176 -32.226 1.00 94.44 192 GLY A C 1
ATOM 1509 O O . GLY A 1 192 ? 27.602 -17.098 -32.618 1.00 94.44 192 GLY A O 1
ATOM 1510 N N . HIS A 1 193 ? 26.966 -15.689 -30.985 1.00 93.12 193 HIS A N 1
ATOM 1511 C CA . HIS A 1 193 ? 27.883 -16.216 -29.967 1.00 93.12 193 HIS A CA 1
ATOM 1512 C C . HIS A 1 193 ? 27.506 -17.631 -29.526 1.00 93.12 193 HIS A C 1
ATOM 1514 O O . HIS A 1 193 ? 28.370 -18.510 -29.484 1.00 93.12 193 HIS A O 1
ATOM 1520 N N . ILE A 1 194 ? 26.219 -17.870 -29.259 1.00 93.94 194 ILE A N 1
ATOM 1521 C CA . ILE A 1 194 ? 25.710 -19.177 -28.821 1.00 93.94 194 ILE A CA 1
ATOM 1522 C C . ILE A 1 194 ? 25.899 -20.230 -29.919 1.00 93.94 194 ILE A C 1
ATOM 1524 O O . ILE A 1 194 ? 26.412 -21.315 -29.656 1.00 93.94 194 ILE A O 1
ATOM 1528 N N . SER A 1 195 ? 25.577 -19.904 -31.171 1.00 95.00 195 SER A N 1
ATOM 1529 C CA . SER A 1 195 ? 25.724 -20.835 -32.300 1.00 95.00 195 SER A CA 1
ATOM 1530 C C . SER A 1 195 ? 27.188 -21.205 -32.567 1.00 95.00 195 SER A C 1
ATOM 1532 O O . SER A 1 195 ? 27.482 -22.319 -32.997 1.00 95.00 195 SER A O 1
ATOM 1534 N N . ASN A 1 196 ? 28.125 -20.300 -32.265 1.00 92.56 196 ASN A N 1
ATOM 1535 C CA . ASN A 1 196 ? 29.566 -20.504 -32.442 1.00 92.56 196 ASN A CA 1
ATOM 1536 C C . ASN A 1 196 ? 30.290 -20.972 -31.162 1.00 92.56 196 ASN A C 1
ATOM 1538 O O . ASN A 1 196 ? 31.518 -20.852 -31.075 1.00 92.56 196 ASN A O 1
ATOM 1542 N N . PHE A 1 197 ? 29.574 -21.540 -30.181 1.00 92.75 197 PHE A N 1
ATOM 1543 C CA . PHE A 1 197 ? 30.112 -21.910 -28.862 1.00 92.75 197 PHE A CA 1
ATOM 1544 C C . PHE A 1 197 ? 31.417 -22.727 -28.909 1.00 92.75 197 PHE A C 1
ATOM 1546 O O . PHE A 1 197 ? 32.316 -22.514 -28.096 1.00 92.75 197 PHE A O 1
ATOM 1553 N N . TYR A 1 198 ? 31.571 -23.647 -29.870 1.00 92.56 198 TYR A N 1
ATOM 1554 C CA . TYR A 1 198 ? 32.778 -24.474 -29.987 1.00 92.56 198 TYR A CA 1
ATOM 1555 C C . TYR A 1 198 ? 34.034 -23.649 -30.298 1.00 92.56 198 TYR A C 1
ATOM 1557 O O . TYR A 1 198 ? 35.104 -23.910 -29.751 1.00 92.56 198 TYR A O 1
ATOM 1565 N N . LYS A 1 199 ? 33.914 -22.646 -31.172 1.00 92.81 199 LYS A N 1
ATOM 1566 C CA . LYS A 1 199 ? 35.017 -21.738 -31.499 1.00 92.81 199 LYS A CA 1
ATOM 1567 C C . LYS A 1 199 ? 35.229 -20.735 -30.364 1.00 92.81 199 LYS A C 1
ATOM 1569 O O . LYS A 1 199 ? 36.354 -20.553 -29.902 1.00 92.81 199 LYS A O 1
ATOM 1574 N N . LEU A 1 200 ? 34.135 -20.168 -29.855 1.00 92.50 200 LEU A N 1
ATOM 1575 C CA . LEU A 1 200 ? 34.169 -19.144 -28.815 1.00 92.50 200 LEU A CA 1
ATOM 1576 C C . LEU A 1 200 ? 34.748 -19.673 -27.495 1.00 92.50 200 LEU A C 1
ATOM 1578 O O . LEU A 1 200 ? 35.547 -18.991 -26.868 1.00 92.50 200 LEU A O 1
ATOM 1582 N N . SER A 1 201 ? 34.448 -20.918 -27.115 1.00 92.12 201 SER A N 1
ATOM 1583 C CA . SER A 1 201 ? 35.021 -21.567 -25.923 1.00 92.12 201 SER A CA 1
ATOM 1584 C C . SER A 1 201 ? 36.548 -21.701 -25.956 1.00 92.12 201 SER A C 1
ATOM 1586 O O . SER A 1 201 ? 37.174 -21.740 -24.899 1.00 92.12 201 SER A O 1
ATOM 1588 N N . LYS A 1 202 ? 37.158 -21.749 -27.148 1.00 92.81 202 LYS A N 1
ATOM 1589 C CA . LYS A 1 202 ? 38.616 -21.827 -27.313 1.00 92.81 202 LYS A CA 1
ATOM 1590 C C . LYS A 1 202 ? 39.274 -20.453 -27.382 1.00 92.81 202 LYS A C 1
ATOM 1592 O O . LYS A 1 202 ? 40.371 -20.288 -26.861 1.00 92.81 202 LYS A O 1
ATOM 1597 N N . GLU A 1 203 ? 38.629 -19.500 -28.050 1.00 92.88 203 GLU A N 1
ATOM 1598 C CA . GLU A 1 203 ? 39.199 -18.176 -28.330 1.00 92.88 203 GLU A CA 1
ATOM 1599 C C . GLU A 1 203 ? 38.885 -17.152 -27.230 1.00 92.88 203 GLU A C 1
ATOM 1601 O O . GLU A 1 203 ? 39.770 -16.417 -26.797 1.00 92.88 203 GLU A O 1
ATOM 1606 N N . SER A 1 204 ? 37.642 -17.122 -26.745 1.00 90.88 204 SER A N 1
ATOM 1607 C CA . SER A 1 204 ? 37.177 -16.221 -25.685 1.00 90.88 204 SER A CA 1
ATOM 1608 C C . SER A 1 204 ? 36.082 -16.889 -24.837 1.00 90.88 204 SER A C 1
ATOM 1610 O O . SER A 1 204 ? 34.890 -16.593 -24.988 1.00 90.88 204 SER A O 1
ATOM 1612 N N . PRO A 1 205 ? 36.450 -17.783 -23.897 1.00 92.19 205 PRO A N 1
ATOM 1613 C CA . PRO A 1 205 ? 35.477 -18.446 -23.027 1.00 92.19 205 PRO A CA 1
ATOM 1614 C C . PRO A 1 205 ? 34.679 -17.451 -22.172 1.00 92.19 205 PRO A C 1
ATOM 1616 O O . PRO A 1 205 ? 33.528 -17.711 -21.839 1.00 92.19 205 PRO A O 1
ATOM 1619 N N . GLN A 1 206 ? 35.254 -16.284 -21.861 1.00 93.44 206 GLN A N 1
ATOM 1620 C CA . GLN A 1 206 ? 34.581 -15.226 -21.101 1.00 93.44 206 GLN A CA 1
ATOM 1621 C C . GLN A 1 206 ? 33.381 -14.641 -21.859 1.00 93.44 206 GLN A C 1
ATOM 1623 O O . GLN A 1 206 ? 32.336 -14.412 -21.256 1.00 93.44 206 GLN A O 1
ATOM 1628 N N . THR A 1 207 ? 33.500 -14.432 -23.176 1.00 92.44 207 THR A N 1
ATOM 1629 C CA . THR A 1 207 ? 32.383 -13.950 -24.006 1.00 92.44 207 THR A CA 1
ATOM 1630 C C . THR A 1 207 ? 31.254 -14.976 -24.047 1.00 92.44 207 THR A C 1
ATOM 1632 O O . THR A 1 207 ? 30.089 -14.610 -23.913 1.00 92.44 207 THR A O 1
ATOM 1635 N N . LEU A 1 208 ? 31.589 -16.268 -24.147 1.00 94.00 208 LEU A N 1
ATOM 1636 C CA . LEU A 1 208 ? 30.592 -17.340 -24.106 1.00 94.00 208 LEU A CA 1
ATOM 1637 C C . LEU A 1 208 ? 29.843 -17.370 -22.766 1.00 94.00 208 LEU A C 1
ATOM 1639 O O . LEU A 1 208 ? 28.620 -17.443 -22.756 1.00 94.00 208 LEU A O 1
ATOM 1643 N N . VAL A 1 209 ? 30.558 -17.267 -21.640 1.00 95.25 209 VAL A N 1
ATOM 1644 C CA . VAL A 1 209 ? 29.933 -17.221 -20.306 1.00 95.25 209 VAL A CA 1
ATOM 1645 C C . VAL A 1 209 ? 29.027 -15.996 -20.159 1.00 95.25 209 VAL A C 1
ATOM 1647 O O . VAL A 1 209 ? 27.931 -16.116 -19.624 1.00 95.25 209 VAL A O 1
ATOM 1650 N N . ARG A 1 210 ? 29.437 -14.828 -20.667 1.00 95.00 210 ARG A N 1
ATOM 1651 C CA . ARG A 1 210 ? 28.596 -13.619 -20.666 1.00 95.00 210 ARG A CA 1
ATOM 1652 C C . ARG A 1 210 ? 27.325 -13.789 -21.496 1.00 95.00 210 ARG A C 1
ATOM 1654 O O . ARG A 1 210 ? 26.262 -13.402 -21.031 1.00 95.00 210 ARG A O 1
ATOM 1661 N N . ALA A 1 211 ? 27.423 -14.391 -22.681 1.00 94.25 211 ALA A N 1
ATOM 1662 C CA . ALA A 1 211 ? 26.261 -14.698 -23.512 1.00 94.25 211 ALA A CA 1
ATOM 1663 C C . ALA A 1 211 ? 25.304 -15.678 -22.811 1.00 94.25 211 ALA A C 1
ATOM 1665 O O . ALA A 1 211 ? 24.100 -15.450 -22.787 1.00 94.25 211 ALA A O 1
ATOM 1666 N N . LEU A 1 212 ? 25.829 -16.729 -22.173 1.00 95.06 212 LEU A N 1
ATOM 1667 C CA . LEU A 1 212 ? 25.012 -17.665 -21.392 1.00 95.06 212 LEU A CA 1
ATOM 1668 C C . LEU A 1 212 ? 24.352 -16.994 -20.181 1.00 95.06 212 LEU A C 1
ATOM 1670 O O . LEU A 1 212 ? 23.199 -17.284 -19.886 1.00 95.06 212 LEU A O 1
ATOM 1674 N N . ARG A 1 213 ? 25.048 -16.063 -19.521 1.00 96.06 213 ARG A N 1
ATOM 1675 C CA . ARG A 1 213 ? 24.486 -15.285 -18.412 1.00 96.06 213 ARG A CA 1
ATOM 1676 C C . ARG A 1 213 ? 23.296 -14.432 -18.849 1.00 96.06 213 ARG A C 1
ATOM 1678 O O . ARG A 1 213 ? 22.335 -14.335 -18.104 1.00 96.06 213 ARG A O 1
ATOM 1685 N N . VAL A 1 214 ? 23.337 -13.837 -20.041 1.00 96.31 214 VAL A N 1
ATOM 1686 C CA . VAL A 1 214 ? 22.176 -13.118 -20.595 1.00 96.31 214 VAL A CA 1
ATOM 1687 C C . VAL A 1 214 ? 20.975 -14.055 -20.748 1.00 96.31 214 VAL A C 1
ATOM 1689 O O . VAL A 1 214 ? 19.869 -13.678 -20.379 1.00 96.31 214 VAL A O 1
ATOM 1692 N N . VAL A 1 215 ? 21.184 -15.272 -21.261 1.00 96.00 215 VAL A N 1
ATOM 1693 C CA . VAL A 1 215 ? 20.103 -16.262 -21.419 1.00 96.00 215 VAL A CA 1
ATOM 1694 C C . VAL A 1 215 ? 19.516 -16.654 -20.063 1.00 96.00 215 VAL A C 1
ATOM 1696 O O . VAL A 1 215 ? 18.303 -16.672 -19.911 1.00 96.00 215 VAL A O 1
ATOM 1699 N N . GLU A 1 216 ? 20.367 -16.904 -19.067 1.00 95.81 216 GLU A N 1
ATOM 1700 C CA . GLU A 1 216 ? 19.928 -17.166 -17.690 1.00 95.81 216 GLU A CA 1
ATOM 1701 C C . GLU A 1 216 ? 19.128 -15.988 -17.113 1.00 95.81 216 GLU A C 1
ATOM 1703 O O . GLU A 1 216 ? 18.090 -16.192 -16.493 1.00 95.81 216 GLU A O 1
ATOM 1708 N N . MET A 1 217 ? 19.575 -14.750 -17.347 1.00 94.94 217 MET A N 1
ATOM 1709 C CA . MET A 1 217 ? 18.850 -13.557 -16.909 1.00 94.94 217 MET A CA 1
ATOM 1710 C C . MET A 1 217 ? 17.478 -13.432 -17.579 1.00 94.94 217 MET A C 1
ATOM 1712 O O . MET A 1 217 ? 16.543 -13.025 -16.895 1.00 94.94 217 MET A O 1
ATOM 1716 N N . GLN A 1 218 ? 17.338 -13.770 -18.869 1.00 94.25 218 GLN A N 1
ATOM 1717 C CA . GLN A 1 218 ? 16.019 -13.782 -19.514 1.00 94.25 218 GLN A CA 1
ATOM 1718 C C . GLN A 1 218 ? 15.108 -14.867 -18.945 1.00 94.25 218 GLN A C 1
ATOM 1720 O O . GLN A 1 218 ? 13.965 -14.575 -18.630 1.00 94.25 218 GLN A O 1
ATOM 1725 N N . GLU A 1 219 ? 15.613 -16.083 -18.729 1.00 95.44 219 GLU A N 1
ATOM 1726 C CA . GLU A 1 219 ? 14.806 -17.172 -18.162 1.00 95.44 219 GLU A CA 1
ATOM 1727 C C . GLU A 1 219 ? 14.236 -16.794 -16.782 1.00 95.44 219 GLU A C 1
ATOM 1729 O O . GLU A 1 219 ? 13.076 -17.064 -16.480 1.00 95.44 219 GLU A O 1
ATOM 1734 N N . ILE A 1 220 ? 15.036 -16.112 -15.952 1.00 94.44 220 ILE A N 1
ATOM 1735 C CA . ILE A 1 220 ? 14.581 -15.603 -14.651 1.00 94.44 220 ILE A CA 1
ATOM 1736 C C . ILE A 1 220 ? 13.485 -14.541 -14.824 1.00 94.44 220 ILE A C 1
ATOM 1738 O O . ILE A 1 220 ? 12.504 -14.564 -14.081 1.00 94.44 220 ILE A O 1
ATOM 1742 N N . LEU A 1 221 ? 13.637 -13.608 -15.772 1.00 90.19 221 LEU A N 1
ATOM 1743 C CA . LEU A 1 221 ? 12.622 -12.582 -16.036 1.00 90.19 221 LEU A CA 1
ATOM 1744 C C . LEU A 1 221 ? 11.323 -13.192 -16.574 1.00 90.19 221 LEU A C 1
ATOM 1746 O O . LEU A 1 221 ? 10.246 -12.825 -16.108 1.00 90.19 221 LEU A O 1
ATOM 1750 N N . ASP A 1 222 ? 11.412 -14.145 -17.498 1.00 93.12 222 ASP A N 1
ATOM 1751 C CA . ASP A 1 222 ? 10.256 -14.853 -18.050 1.00 93.12 222 ASP A CA 1
ATOM 1752 C C . ASP A 1 222 ? 9.510 -15.626 -16.955 1.00 93.12 222 ASP A C 1
ATOM 1754 O O . ASP A 1 222 ? 8.279 -15.585 -16.890 1.00 93.12 222 ASP A O 1
ATOM 1758 N N . GLN A 1 223 ? 10.246 -16.266 -16.037 1.00 93.75 223 GLN A N 1
ATOM 1759 C CA . GLN A 1 223 ? 9.660 -16.933 -14.878 1.00 93.75 223 GLN A CA 1
ATOM 1760 C C . GLN A 1 223 ? 8.928 -15.946 -13.955 1.00 93.75 223 GLN A C 1
ATOM 1762 O O . GLN A 1 223 ? 7.811 -16.239 -13.533 1.00 93.75 223 GLN A O 1
ATOM 1767 N N . GLN A 1 224 ? 9.521 -14.781 -13.669 1.00 92.12 224 GLN A N 1
ATOM 1768 C CA . GLN A 1 224 ? 8.890 -13.741 -12.844 1.00 92.12 224 GLN A CA 1
ATO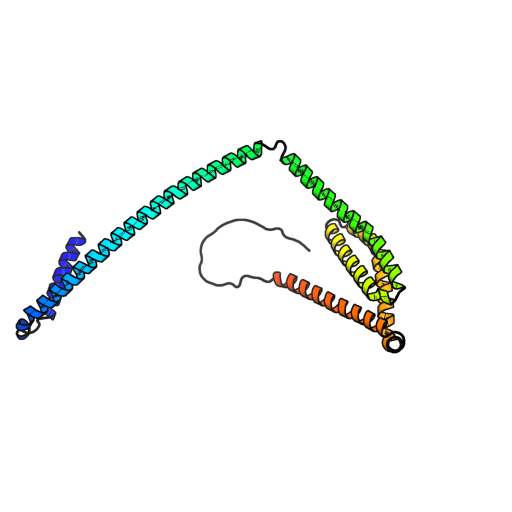M 1769 C C . GLN A 1 224 ? 7.608 -13.206 -13.484 1.00 92.12 224 GLN A C 1
ATOM 1771 O O . GLN A 1 224 ? 6.582 -13.111 -12.818 1.00 92.12 224 GLN A O 1
ATOM 1776 N N . ILE A 1 225 ? 7.633 -12.912 -14.786 1.00 87.62 225 ILE A N 1
ATOM 1777 C CA . ILE A 1 225 ? 6.454 -12.425 -15.513 1.00 87.62 225 ILE A CA 1
ATOM 1778 C C . ILE A 1 225 ? 5.343 -13.483 -15.519 1.00 87.62 225 ILE A C 1
ATOM 1780 O O . ILE A 1 225 ? 4.168 -13.142 -15.376 1.00 87.62 225 ILE A O 1
ATOM 1784 N N . ALA A 1 226 ? 5.692 -14.763 -15.677 1.00 90.44 226 ALA A N 1
ATOM 1785 C CA . ALA A 1 226 ? 4.725 -15.855 -15.631 1.00 90.44 226 ALA A CA 1
ATOM 1786 C C . ALA A 1 226 ? 4.107 -16.035 -14.234 1.00 90.44 226 ALA A C 1
ATOM 1788 O O . ALA A 1 226 ? 2.910 -16.299 -14.131 1.00 90.44 226 ALA A O 1
ATOM 1789 N N . GLU A 1 227 ? 4.901 -15.877 -13.171 1.00 91.81 227 GLU A N 1
ATOM 1790 C CA . GLU A 1 227 ? 4.428 -15.9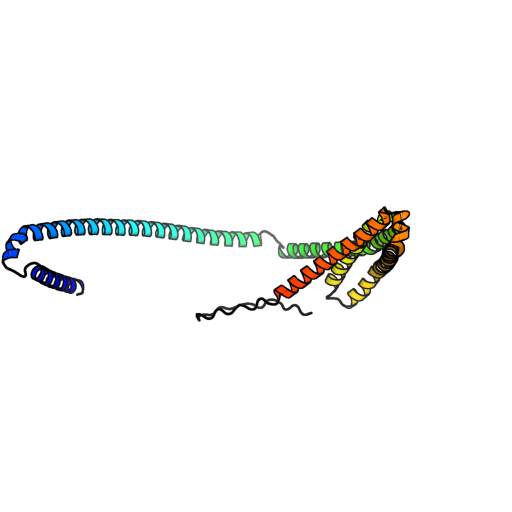16 -11.783 1.00 91.81 227 GLU A CA 1
ATOM 1791 C C . GLU A 1 227 ? 3.488 -14.739 -11.483 1.00 91.81 227 GLU A C 1
ATOM 1793 O O . GLU A 1 227 ? 2.362 -14.966 -11.048 1.00 91.81 227 GLU A O 1
ATOM 1798 N N . GLU A 1 228 ? 3.879 -13.507 -11.828 1.00 87.44 228 GLU A N 1
ATOM 1799 C CA . GLU A 1 228 ? 3.035 -12.312 -11.674 1.00 87.44 228 GLU A CA 1
ATOM 1800 C C . GLU A 1 228 ? 1.710 -12.431 -12.446 1.00 87.44 228 GLU A C 1
ATOM 1802 O O . GLU A 1 228 ? 0.650 -12.055 -11.942 1.00 87.44 228 GLU A O 1
ATOM 1807 N N . ALA A 1 229 ? 1.741 -12.978 -13.666 1.00 84.88 229 ALA A N 1
ATOM 1808 C CA . ALA A 1 229 ? 0.532 -13.215 -14.453 1.00 84.88 229 ALA A CA 1
ATOM 1809 C C . ALA A 1 229 ? -0.378 -14.274 -13.806 1.00 84.88 229 ALA A C 1
ATOM 1811 O O . ALA A 1 229 ? -1.592 -14.085 -13.748 1.00 84.88 229 ALA A O 1
ATOM 1812 N N . ALA A 1 230 ? 0.195 -15.360 -13.277 1.00 87.25 230 ALA A N 1
ATOM 1813 C CA . ALA A 1 230 ? -0.560 -16.396 -12.577 1.00 87.25 230 ALA A CA 1
ATOM 1814 C C . ALA A 1 230 ? -1.180 -15.885 -11.264 1.00 87.25 230 ALA A C 1
ATOM 1816 O O . ALA A 1 230 ? -2.300 -16.268 -10.929 1.00 87.25 230 ALA A O 1
ATOM 1817 N N . GLU A 1 231 ? -0.490 -15.003 -10.535 1.00 86.00 231 GLU A N 1
ATOM 1818 C CA . GLU A 1 231 ? -1.031 -14.334 -9.346 1.00 86.00 231 GLU A CA 1
ATOM 1819 C C . GLU A 1 231 ? -2.181 -13.382 -9.700 1.00 86.00 231 GLU A C 1
ATOM 1821 O O . GLU A 1 231 ? -3.219 -13.399 -9.038 1.00 86.00 231 GLU A O 1
ATOM 1826 N N . ALA A 1 232 ? -2.037 -12.600 -10.774 1.00 78.75 232 ALA A N 1
ATOM 1827 C CA . ALA A 1 232 ? -3.082 -11.694 -11.248 1.0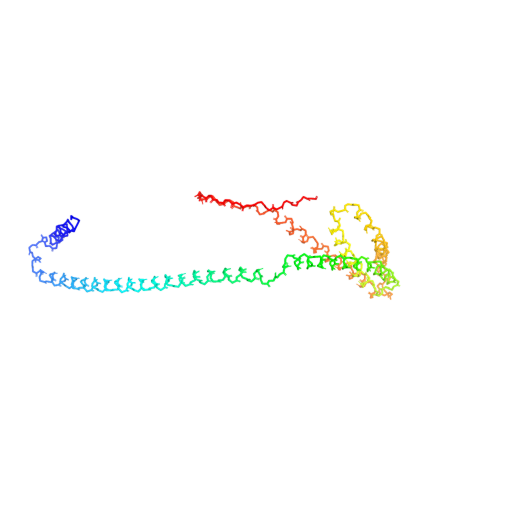0 78.75 232 ALA A CA 1
ATOM 1828 C C . ALA A 1 232 ? -4.344 -12.438 -11.727 1.00 78.75 232 ALA A C 1
ATOM 1830 O O . ALA A 1 232 ? -5.457 -11.947 -11.541 1.00 78.75 232 ALA A O 1
ATOM 1831 N N . GLU A 1 233 ? -4.193 -13.629 -12.314 1.00 73.06 233 GLU A N 1
ATOM 1832 C CA . GLU A 1 233 ? -5.317 -14.503 -12.678 1.00 73.06 233 GLU A CA 1
ATOM 1833 C C . GLU A 1 233 ? -5.898 -15.247 -11.460 1.00 73.06 233 GLU A C 1
ATOM 1835 O O . GLU A 1 233 ? -7.111 -15.455 -11.378 1.00 73.06 233 GLU A O 1
ATOM 1840 N N . GLY A 1 234 ? -5.060 -15.605 -10.482 1.00 57.06 234 GLY A N 1
ATOM 1841 C CA . GLY A 1 234 ? -5.453 -16.290 -9.247 1.00 57.06 234 GLY A CA 1
ATOM 1842 C C . GLY A 1 234 ? -6.293 -15.447 -8.280 1.00 57.06 234 GLY A C 1
ATOM 1843 O O . GLY A 1 234 ? -6.999 -16.014 -7.445 1.00 57.06 234 GLY A O 1
ATOM 1844 N N . ASP A 1 235 ? -6.275 -14.117 -8.411 1.00 48.00 235 ASP A N 1
ATOM 1845 C CA . ASP A 1 235 ? -7.104 -13.198 -7.613 1.00 48.00 235 ASP A CA 1
ATOM 1846 C C . ASP A 1 235 ? -8.545 -13.052 -8.161 1.00 48.00 235 ASP A C 1
ATOM 1848 O O . ASP A 1 235 ? -9.417 -12.479 -7.506 1.00 48.00 235 ASP A O 1
ATOM 1852 N N . VAL A 1 236 ? -8.846 -13.620 -9.340 1.00 46.88 236 VAL A N 1
ATOM 1853 C CA . VAL A 1 236 ? -10.191 -13.567 -9.955 1.00 46.88 236 VAL A CA 1
ATOM 1854 C C . VAL A 1 236 ? -11.131 -14.669 -9.432 1.00 46.88 236 VAL A C 1
ATOM 1856 O O . VAL A 1 236 ? -12.346 -14.559 -9.588 1.00 46.88 236 VAL A O 1
ATOM 1859 N N . ASP A 1 237 ? -10.618 -15.687 -8.729 1.00 44.22 237 ASP A N 1
ATOM 1860 C CA . ASP A 1 237 ? -11.398 -16.866 -8.312 1.00 44.22 237 ASP A CA 1
ATOM 1861 C C . ASP A 1 237 ? -11.474 -17.072 -6.785 1.00 44.22 237 ASP A C 1
ATOM 1863 O O . ASP A 1 237 ? -11.441 -18.191 -6.270 1.00 44.22 237 ASP A O 1
ATOM 1867 N N . ILE A 1 238 ? -11.685 -15.991 -6.024 1.00 44.97 238 ILE A N 1
ATOM 1868 C CA . ILE A 1 238 ? -12.229 -16.098 -4.658 1.00 44.97 238 ILE A CA 1
ATOM 1869 C C . ILE A 1 238 ? -13.746 -15.882 -4.704 1.00 44.97 238 ILE A C 1
ATOM 1871 O O . ILE A 1 238 ? -14.301 -14.904 -4.201 1.00 44.97 238 ILE A O 1
ATOM 1875 N N . ALA A 1 239 ? -14.453 -16.854 -5.285 1.00 37.09 239 ALA A N 1
ATOM 1876 C CA . ALA A 1 239 ? -15.852 -17.072 -4.942 1.00 37.09 239 ALA A CA 1
ATOM 1877 C C . ALA A 1 239 ? -15.933 -17.472 -3.453 1.00 37.09 239 ALA A C 1
ATOM 1879 O O . ALA A 1 239 ? -15.159 -18.320 -2.995 1.00 37.09 239 ALA A O 1
ATOM 1880 N N . PRO A 1 240 ? -16.861 -16.908 -2.659 1.00 41.59 240 PRO A N 1
ATOM 1881 C CA . PRO A 1 240 ? -16.957 -17.243 -1.251 1.00 41.59 240 PRO A CA 1
ATOM 1882 C C . PRO A 1 240 ? -17.427 -18.690 -1.140 1.00 41.59 240 PRO A C 1
ATOM 1884 O O . PRO A 1 240 ? -18.532 -19.034 -1.568 1.00 41.59 240 PRO A O 1
ATOM 1887 N N . VAL A 1 241 ? -16.596 -19.543 -0.541 1.00 39.78 241 VAL A N 1
ATOM 1888 C CA . VAL A 1 241 ? -17.014 -20.870 -0.089 1.00 39.78 241 VAL A CA 1
ATOM 1889 C C . VAL A 1 241 ? -18.252 -20.686 0.787 1.00 39.78 241 VAL A C 1
ATOM 1891 O O . VAL A 1 241 ? -18.197 -20.163 1.902 1.00 39.78 241 VAL A O 1
ATOM 1894 N N . ALA A 1 242 ? -19.393 -21.083 0.231 1.00 34.09 242 ALA A N 1
ATOM 1895 C CA . ALA A 1 242 ? -20.686 -21.047 0.874 1.00 34.09 242 ALA A CA 1
ATOM 1896 C C . ALA A 1 242 ? -20.646 -21.922 2.130 1.00 34.09 242 ALA A C 1
ATOM 1898 O O . ALA A 1 242 ? -20.622 -23.149 2.049 1.00 34.09 242 ALA A O 1
ATOM 1899 N N . ASN A 1 243 ? -20.676 -21.292 3.302 1.00 36.19 243 ASN A N 1
ATOM 1900 C CA . ASN A 1 243 ? -20.996 -21.977 4.543 1.00 36.19 243 ASN A CA 1
ATOM 1901 C C . ASN A 1 243 ? -22.507 -21.821 4.791 1.00 36.19 243 ASN A C 1
ATOM 1903 O O . ASN A 1 243 ? -22.972 -20.709 5.059 1.00 36.19 243 ASN A O 1
ATOM 1907 N N . PRO A 1 244 ? -23.324 -22.883 4.685 1.00 38.22 244 PRO A N 1
ATOM 1908 C CA . PRO A 1 244 ? -24.753 -22.762 4.889 1.00 38.22 244 PRO A CA 1
ATOM 1909 C C . PRO A 1 244 ? -25.039 -22.851 6.386 1.00 38.22 244 PRO A C 1
ATOM 1911 O O . PRO A 1 244 ? -25.170 -23.951 6.919 1.00 38.22 244 PRO A O 1
ATOM 1914 N N . ARG A 1 245 ? -25.170 -21.707 7.072 1.00 32.12 245 ARG A N 1
ATOM 1915 C CA . ARG A 1 245 ? -26.067 -21.565 8.237 1.00 32.12 245 ARG A CA 1
ATOM 1916 C C . ARG A 1 245 ? -26.216 -20.113 8.708 1.00 32.12 245 ARG A C 1
ATOM 1918 O O . ARG A 1 245 ? -25.267 -19.504 9.178 1.00 32.12 245 ARG A O 1
ATOM 1925 N N . LYS A 1 246 ? -27.491 -19.702 8.728 1.00 33.56 246 LYS A N 1
ATOM 1926 C CA . LYS A 1 246 ? -28.128 -18.586 9.458 1.00 33.56 246 LYS A CA 1
ATOM 1927 C C . LYS A 1 246 ? -28.145 -17.205 8.790 1.00 33.56 246 LYS A C 1
ATOM 1929 O O . LYS A 1 246 ? -27.361 -16.318 9.083 1.00 33.56 246 LYS A O 1
ATOM 1934 N N . SER A 1 247 ? -29.169 -17.054 7.949 1.00 29.67 247 SER A N 1
ATOM 1935 C CA . SER A 1 247 ? -30.190 -15.993 7.983 1.00 29.67 247 SER A CA 1
ATOM 1936 C C . SER A 1 247 ? -29.989 -14.813 8.950 1.00 29.67 247 SER A C 1
ATOM 1938 O O . SER A 1 247 ? -30.085 -14.998 10.165 1.00 29.67 247 SER A O 1
ATOM 1940 N N . GLY A 1 248 ? -29.962 -13.599 8.388 1.00 29.67 248 GLY A N 1
ATOM 1941 C CA . GLY A 1 248 ? -30.662 -12.453 8.973 1.00 29.67 248 GLY A CA 1
ATOM 1942 C C . GLY A 1 248 ? -29.938 -11.102 8.952 1.00 29.67 248 GLY A C 1
ATOM 1943 O O . GLY A 1 248 ? -29.146 -10.834 9.842 1.00 29.67 248 GLY A O 1
ATOM 1944 N N . ILE A 1 249 ? -30.425 -10.223 8.061 1.00 31.33 249 ILE A N 1
ATOM 1945 C CA . ILE A 1 249 ? -30.586 -8.757 8.219 1.00 31.33 249 ILE A CA 1
ATOM 1946 C C . ILE A 1 249 ? -29.480 -7.834 7.637 1.00 31.33 249 ILE A C 1
ATOM 1948 O O . ILE A 1 249 ? -28.475 -7.548 8.271 1.00 31.33 249 ILE A O 1
ATOM 1952 N N . ASN A 1 250 ? -29.785 -7.337 6.425 1.00 30.23 250 ASN A N 1
ATOM 1953 C CA . ASN A 1 250 ? -29.696 -5.975 5.847 1.00 30.23 250 ASN A CA 1
ATOM 1954 C C . ASN A 1 250 ? -28.553 -4.994 6.194 1.00 30.23 250 ASN A C 1
ATOM 1956 O O . ASN A 1 250 ? -28.390 -4.610 7.347 1.00 30.23 250 ASN A O 1
ATOM 1960 N N . GLY A 1 251 ? -27.976 -4.376 5.143 1.00 27.62 251 GLY A N 1
ATOM 1961 C CA . GLY A 1 251 ? -27.354 -3.042 5.229 1.00 27.62 251 GLY A CA 1
ATOM 1962 C C . GLY A 1 251 ? -26.447 -2.620 4.056 1.00 27.62 251 GLY A C 1
ATOM 1963 O O . GLY A 1 251 ? -25.248 -2.823 4.124 1.00 27.62 251 GLY A O 1
ATOM 1964 N N . SER A 1 252 ? -27.044 -2.033 3.010 1.00 29.30 252 SER A N 1
ATOM 1965 C CA . SER A 1 252 ? -26.580 -0.932 2.121 1.00 29.30 252 SER A CA 1
ATOM 1966 C C . SER A 1 252 ? -25.087 -0.563 1.885 1.00 29.30 252 SER A C 1
ATOM 1968 O O . SER A 1 252 ? -24.354 -0.292 2.830 1.00 29.30 252 SER A O 1
ATOM 1970 N N . ASN A 1 253 ? -24.816 -0.253 0.597 1.00 29.48 253 ASN A N 1
ATOM 1971 C CA . ASN A 1 253 ? -23.889 0.743 -0.010 1.00 29.48 253 ASN A CA 1
ATOM 1972 C C . ASN A 1 253 ? -22.444 0.352 -0.399 1.00 29.48 253 ASN A C 1
ATOM 1974 O O . ASN A 1 253 ? -21.540 0.428 0.423 1.00 29.48 253 ASN A O 1
ATOM 1978 N N . ASN A 1 254 ? -22.201 0.094 -1.698 1.00 32.12 254 ASN A N 1
ATOM 1979 C CA . ASN A 1 254 ? -21.616 1.014 -2.715 1.00 32.12 254 ASN A CA 1
ATOM 1980 C C . ASN A 1 254 ? -20.932 0.225 -3.863 1.00 32.12 254 ASN A C 1
ATOM 1982 O O . ASN A 1 254 ? -20.275 -0.774 -3.578 1.00 32.12 254 ASN A O 1
ATOM 1986 N N . PRO A 1 255 ? -21.027 0.659 -5.140 1.00 36.72 255 PRO A N 1
ATOM 1987 C CA . PRO A 1 255 ? -20.343 0.006 -6.256 1.00 36.72 255 PRO A CA 1
ATOM 1988 C C . PRO A 1 255 ? -18.924 0.571 -6.446 1.00 36.72 255 PRO A C 1
ATOM 1990 O O . PRO A 1 255 ? -18.735 1.787 -6.523 1.00 36.72 255 PRO A O 1
ATOM 1993 N N . CYS A 1 256 ? -17.934 -0.323 -6.510 1.00 30.33 256 CYS A N 1
ATOM 1994 C CA . CYS A 1 256 ? -16.566 -0.032 -6.936 1.00 30.33 256 CYS A CA 1
ATOM 1995 C C . CYS A 1 256 ? -16.460 -0.233 -8.456 1.00 30.33 256 CYS A C 1
ATOM 1997 O O . CYS A 1 256 ? -17.183 -1.043 -9.028 1.00 30.33 256 CYS A O 1
ATOM 1999 N N . TYR A 1 257 ? -15.598 0.560 -9.080 1.00 31.67 257 TYR A N 1
ATOM 2000 C CA . TYR A 1 257 ? -15.452 0.761 -10.516 1.00 31.67 257 TYR A CA 1
ATOM 2001 C C . TYR A 1 257 ? -15.051 -0.512 -11.281 1.00 31.67 257 TYR A C 1
ATOM 2003 O O . TYR A 1 257 ? -14.078 -1.169 -10.921 1.00 31.67 257 TYR A O 1
ATOM 2011 N N . ASP A 1 258 ? -15.766 -0.783 -12.376 1.00 30.95 258 ASP A N 1
ATOM 2012 C CA . ASP A 1 258 ? -15.394 -1.735 -13.426 1.00 30.95 258 ASP A CA 1
ATOM 2013 C C . ASP A 1 258 ? -14.174 -1.216 -14.213 1.00 30.95 258 ASP A C 1
ATOM 2015 O O . ASP A 1 258 ? -14.215 -0.116 -14.773 1.00 30.95 258 ASP A O 1
ATOM 2019 N N . LEU A 1 259 ? -13.111 -2.024 -14.308 1.00 29.19 259 LEU A N 1
ATOM 2020 C CA . LEU A 1 259 ? -12.110 -1.919 -15.372 1.00 29.19 259 LEU A CA 1
ATOM 2021 C C . LEU A 1 259 ? -12.455 -2.941 -16.460 1.00 29.19 259 LEU A C 1
ATOM 2023 O O . LEU A 1 259 ? -12.501 -4.144 -16.213 1.00 29.19 259 LEU A O 1
ATOM 2027 N N . VAL A 1 260 ? -12.692 -2.437 -17.669 1.00 39.00 260 VAL A N 1
ATOM 2028 C CA . VAL A 1 260 ? -12.859 -3.220 -18.895 1.00 39.00 260 VAL A CA 1
ATOM 2029 C C . VAL A 1 260 ? -11.530 -3.220 -19.652 1.00 39.00 260 VAL A C 1
ATOM 2031 O O . VAL A 1 260 ? -10.971 -2.149 -19.881 1.00 39.00 260 VAL A O 1
ATOM 2034 N N . ILE A 1 261 ? -11.093 -4.440 -19.983 1.00 48.44 261 ILE A N 1
ATOM 2035 C CA . ILE A 1 261 ? -10.226 -4.920 -21.085 1.00 48.44 261 ILE A CA 1
ATOM 2036 C C . ILE A 1 261 ? -9.665 -3.844 -22.027 1.00 48.44 261 ILE A C 1
ATOM 2038 O O . ILE A 1 261 ? -10.469 -3.161 -22.706 1.00 48.44 261 ILE A O 1
#

Organism: Phaseolus angularis (NCBI:txid3914)

Sequence (261 aa):
MMAEDLGVEAKEAAVREVAKLLPLPDLLQSISSIKADYISRQQANDAQLSTMVAEQVEQSQAGLKSLSLSENTINQLRENFVSIEKLCQESQTLIDNHDQIKLLSNARNNLNTTLKDVEGMMSISVEAAEARDSLSDDKEIVNTYERLTALDGKRRFALAAAASHKEEVGRLREYFEDVDRTWETFEKTLWGHISNFYKLSKESPQTLVRALRVVEMQEILDQQIAEEAAEAEGDVDIAPVANPRKSGINGSNNPCYDLVI

Radius of gyration: 44.15 Å; chains: 1; bounding box: 87×79×104 Å

Foldseek 3Di:
DVVVVVVVVVVVVVVVVVCVQPVDPVSVVCVVVVVVVVVVVVVVVVVVVVVVVVVVVVVVVVVVVVVVVVVVVVVVVVVVVVVVVVVVVVVVVVDPPPVVVVVVVVVVVVVVVVVVLVVLLVVLLVLLVVLLVQLVDLVCLLVSLVSLVVSVVSVVVNLVVCVVPVVVNVVSVVSCVSSVVSVVSSVCSLVVCVVCVVVCCVVPVPSNVSSVVSVVVVVVVVVVVVVVVVVVVVVVPPDDPDDDDDDDDDDDDDDDDDDDD

Secondary structure (DSSP, 8-state):
-HHHHHHHHHHHHHHHHHHHH-SSGGGGGGHHHHHHHHHHHHHHHHHHHHHHHHHHHHHHHHHHHHHHHHHHHHHHHHHHHHHHHHHHHHHHTTSTTHHHHHHHHHHHHHHHHHHHHHHHHHHHHHHHHHHHHHTT-TTSHHHHHHHHHHHHHHHHHHHHHTTT-HHHHHHHHHHTHHHHHHHHHHHHHHHHHHHTHHHHHHH-HHHHHHHHHHHHHHHHHHHHHHHHHHHHHHTT------------------PPPPPP-

pLDDT: mean 83.63, std 18.08, range [27.62, 98.0]